Protein 4QPT (pdb70)

CATH classification: 3.30.70.330 (+1 more: 3.30.70.330)

B-factor: mean 25.44, std 12.9, range [8.39, 103.88]

GO terms:
  GO:0005737 cytoplasm (C, EXP)
  GO:0034198 cellular response to amino acid starvation (P, IDA)
  GO:0048471 perinuclear region of cytoplasm (C, IDA)
  GO:0003730 mRNA 3'-UTR binding (F, IDA)
  GO:1901652 response to peptide (P, IEP)
  GO:0007623 circadian rhythm (P, IEP)
  GO:1990715 mRNA CDS binding (F, IDA)
  GO:0045727 positive regulation of translation (P, IMP)
  GO:0048025 negative regulation of mRNA splicing, via spliceosome (P, IMP)
  GO:0005515 protein binding (F, IPI)

Nearest PDB structures (foldseek):
  4qpt-assembly1_A  TM=1.005E+00  e=3.965E-48  Rattus norvegicus
  3s01-assembly1_A  TM=1.002E+00  e=1.538E-43  Mus musculus
  3tyt-assembly1_A  TM=9.826E-01  e=3.441E-42  Mus musculus
  3to8-assembly1_A  TM=9.872E-01  e=6.389E-41  Homo sapiens
  4cq1-assembly5_E  TM=9.097E-01  e=4.649E-17  Homo sapiens

InterPro domains:
  IPR000504 RNA recognition motif domain [PF00076] (103-152)
  IPR000504 RNA recognition motif domain [PS50102] (99-173)
  IPR000504 RNA recognition motif domain [PS50102] (190-267)
  IPR000504 RNA recognition motif domain [PS50102] (416-490)
  IPR000504 RNA recognition motif domain [SM00360] (100-169)
  IPR000504 RNA recognition motif domain [SM00360] (191-261)
  IPR000504 RNA recognition motif domain [SM00360] (417-486)
  IPR006536 HnRNP-L/PTB [TIGR01649] (97-332)
  IPR006536 HnRNP-L/PTB [TIGR01649] (347-621)
  IPR012677 Nucleotide-binding alpha-beta plait doma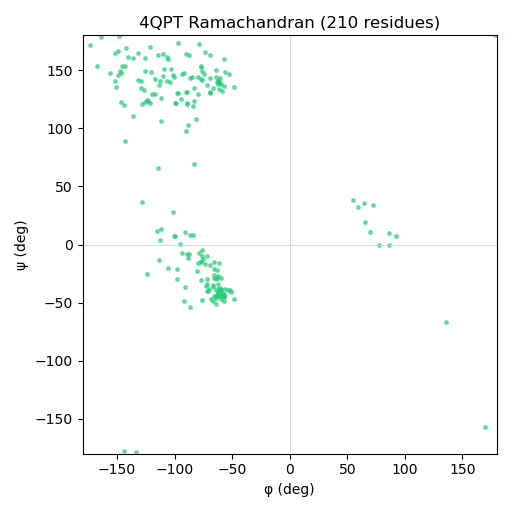in superfamily [G3DSA:3.30.70.330] (99-171)
  IPR012677 Nucleotide-binding alpha-beta plait domain superfamily [G3DSA:3.30.70.330] (185-291)
  IPR012677 Nucleotide-binding alpha-beta plait domain superfamily [G3DSA:3.30.70.330] (412-512)
  IPR012677 Nucleotide-binding alpha-beta plait domain superfamily [G3DSA:3.30.70.330] (523-616)
  IPR021790 PTBP1-like, RNA recognition motif 2 [PF11835] (188-266)
  IPR034816 hnRNP-L, RNA recognition motif 3 [cd12699] (414-490)
  IPR034817 hnRNP-L, RNA recognition motif 4 [cd12704] (533-616)
  IPR035005 hnRNP-L, RNA recognition motif 1 [cd12780] (97-176)
  IPR035008 hnRNP-L, RNA recognition motif 2 [cd12785] (186-285)
  IPR035979 RNA-binding domain superfamily [SSF54928] (85-185)
  IPR035979 RNA-binding domain superfamily [SSF54928] (196-288)

Structure (mmCIF, N/CA/C/O backbone):
data_4QPT
#
_entry.id   4QPT
#
_cell.length_a   48.480
_cell.length_b   37.970
_cell.length_c   58.040
_cell.angle_alpha   90.00
_cell.angle_beta   105.35
_cell.angle_gamma   90.00
#
_symmetry.space_group_name_H-M   'P 1 21 1'
#
loop_
_entity.id
_entity.type
_entity.pdbx_description
1 polymer 'Heterogenous nuclear ribonucleoprotein L'
2 non-polymer 'PHOSPHATE ION'
3 water water
#
loop_
_atom_site.group_PDB
_atom_site.id
_atom_site.type_symbol
_atom_site.label_atom_id
_atom_site.label_alt_id
_atom_site.label_comp_id
_atom_site.label_asym_id
_atom_site.label_entity_id
_atom_site.label_seq_id
_atom_site.pdbx_PDB_ins_code
_atom_site.Cartn_x
_atom_site.Cartn_y
_atom_site.Cartn_z
_atom_site.occupancy
_atom_site.B_iso_or_equiv
_atom_site.auth_seq_id
_atom_site.auth_comp_id
_atom_site.auth_asym_id
_atom_site.auth_atom_id
_atom_site.pdbx_PDB_model_num
ATOM 1 N N . TYR A 1 1 ? 19.424 -10.863 -12.780 1.00 35.89 372 TYR A N 1
ATOM 2 C CA . TYR A 1 1 ? 18.959 -11.519 -14.027 1.00 35.55 372 TYR A CA 1
ATOM 3 C C . TYR A 1 1 ? 17.435 -11.581 -14.049 1.00 31.95 372 TYR A C 1
ATOM 4 O O . TYR A 1 1 ? 16.798 -11.566 -12.980 1.00 32.43 372 TYR A O 1
ATOM 24 N N . GLY A 1 2 ? 16.878 -11.614 -15.266 1.00 27.68 373 GLY A N 1
ATOM 25 C CA . GLY A 1 2 ? 15.454 -11.828 -15.502 1.00 23.27 373 GLY A CA 1
ATOM 26 C C . GLY A 1 2 ? 14.851 -10.888 -16.543 1.00 19.41 373 GLY A C 1
ATOM 27 O O . GLY A 1 2 ? 14.422 -11.290 -17.635 1.00 22.67 373 GLY A O 1
ATOM 31 N N . PRO A 1 3 ? 14.796 -9.595 -16.226 1.00 17.25 374 PRO A N 1
ATOM 32 C CA . PRO A 1 3 ? 14.298 -8.608 -17.171 1.00 16.91 374 PRO A CA 1
ATOM 33 C C . PRO A 1 3 ? 15.275 -8.456 -18.319 1.00 16.24 374 PRO A C 1
ATOM 34 O O . PRO A 1 3 ? 16.445 -8.809 -18.227 1.00 18.85 374 PRO A O 1
ATOM 45 N N . HIS A 1 4 ? 14.803 -7.876 -19.408 1.00 15.89 375 HIS A N 1
ATOM 46 C CA . HIS A 1 4 ? 15.713 -7.534 -20.484 1.00 17.31 375 HIS A CA 1
ATOM 47 C C . HIS A 1 4 ? 16.547 -6.290 -20.174 1.00 15.72 375 HIS A C 1
ATOM 48 O O . HIS A 1 4 ? 17.770 -6.271 -20.310 1.00 16.42 375 HIS A O 1
ATOM 62 N N . ALA A 1 5 ? 15.885 -5.255 -19.710 1.00 15.38 376 ALA A N 1
ATOM 63 C CA . ALA A 1 5 ? 16.516 -4.004 -19.380 1.00 15.25 376 ALA A CA 1
ATOM 64 C C . ALA A 1 5 ? 17.576 -4.246 -18.321 1.00 16.16 376 ALA A C 1
ATOM 65 O O . ALA A 1 5 ? 17.289 -4.903 -17.323 1.00 17.73 376 ALA A O 1
ATOM 72 N N . ASP A 1 6 ? 18.779 -3.715 -18.520 1.00 18.54 377 ASP A N 1
ATOM 73 C CA . ASP A 1 6 ? 19.870 -3.932 -17.565 1.00 19.28 377 ASP A CA 1
ATOM 74 C C . ASP A 1 6 ? 19.953 -2.863 -16.487 1.00 20.05 377 ASP A C 1
ATOM 75 O O . ASP A 1 6 ? 20.925 -2.862 -15.714 1.00 23.67 377 ASP A O 1
ATOM 84 N N . SER A 1 7 ? 18.931 -2.018 -16.391 1.00 19.08 378 SER A N 1
ATOM 85 C CA . SER A 1 7 ? 18.879 -0.951 -15.404 1.00 16.11 378 SER A CA 1
ATOM 86 C C . SER A 1 7 ? 17.428 -0.787 -15.057 1.00 12.86 378 SER A C 1
ATOM 87 O O . SER A 1 7 ? 16.561 -0.921 -15.889 1.00 13.98 378 SER A O 1
ATOM 95 N N . PRO A 1 8 ? 17.143 -0.373 -13.814 1.00 13.43 379 PRO A N 1
ATOM 96 C CA . PRO A 1 8 ? 15.761 -0.037 -13.480 1.00 14.00 379 PRO A CA 1
ATOM 97 C C . PRO A 1 8 ? 15.356 1.395 -13.871 1.00 13.04 379 PRO A C 1
ATOM 98 O O . PRO A 1 8 ? 14.224 1.824 -13.612 1.00 13.65 379 PRO A O 1
ATOM 109 N N . VAL A 1 9 ? 16.231 2.065 -14.603 1.00 12.91 380 VAL A N 1
ATOM 110 C CA . VAL A 1 9 ? 16.042 3.479 -14.939 1.00 13.47 380 VAL A CA 1
ATOM 111 C C . VAL A 1 9 ? 15.786 3.550 -16.416 1.00 14.56 380 VAL A C 1
ATOM 112 O O . VAL A 1 9 ? 16.501 2.959 -17.259 1.00 14.78 380 VAL A O 1
ATOM 125 N N . LEU A 1 10 ? 14.706 4.168 -16.744 1.00 15.03 381 LEU A N 1
ATOM 126 C CA . LEU A 1 10 ? 14.469 4.514 -18.104 1.00 15.03 381 LEU A CA 1
ATOM 127 C C . LEU A 1 10 ? 14.655 5.997 -18.387 1.00 13.98 381 LEU A C 1
ATOM 128 O O . LEU A 1 10 ? 14.691 6.842 -17.512 1.00 14.61 381 LEU A O 1
ATOM 144 N N . MET A 1 11 ? 14.863 6.307 -19.652 1.00 14.13 382 MET A N 1
ATOM 145 C CA . MET A 1 11 ? 14.967 7.650 -20.113 1.00 16.17 382 MET A CA 1
ATOM 146 C C . MET A 1 11 ? 13.764 7.877 -21.005 1.00 16.17 382 MET A C 1
ATOM 147 O O . MET A 1 11 ? 13.439 7.053 -21.857 1.00 17.23 382 MET A O 1
ATOM 161 N N . VAL A 1 12 ? 13.156 9.029 -20.851 1.00 17.38 383 VAL A N 1
ATOM 162 C CA . VAL A 1 12 ? 11.990 9.378 -21.622 1.00 16.72 383 VAL A CA 1
ATOM 163 C C . VAL A 1 12 ? 12.221 10.724 -22.249 1.00 16.55 383 VAL A C 1
ATOM 164 O O . VAL A 1 12 ? 12.398 11.683 -21.564 1.00 18.70 383 VAL A O 1
ATOM 177 N N . TYR A 1 13 ? 12.164 10.793 -23.565 1.00 16.76 384 TYR A N 1
ATOM 178 C CA . TYR A 1 13 ? 12.272 12.052 -24.296 1.00 17.43 384 TYR A CA 1
ATOM 179 C C . TYR A 1 13 ? 10.938 12.381 -24.887 1.00 16.64 384 TYR A C 1
ATOM 180 O O . TYR A 1 13 ? 10.128 11.503 -25.081 1.00 16.92 384 TYR A O 1
ATOM 198 N N . GLY A 1 14 ? 10.743 13.631 -25.300 1.00 16.89 385 GLY A N 1
ATOM 199 C CA . GLY A 1 14 ? 9.502 13.932 -25.980 1.00 15.88 385 GLY A CA 1
ATOM 200 C C . GLY A 1 14 ? 8.436 14.415 -25.027 1.00 17.18 385 GLY A C 1
ATOM 201 O O . GLY A 1 14 ? 7.279 14.550 -25.407 1.00 20.49 385 GLY A O 1
ATOM 205 N N . LEU A 1 15 ? 8.791 14.636 -23.773 1.00 15.82 386 LEU A N 1
ATOM 206 C CA . LEU A 1 15 ? 7.835 15.244 -22.845 1.00 15.87 386 LEU A CA 1
ATOM 207 C C . LEU A 1 15 ? 7.643 16.741 -23.093 1.00 15.55 386 LEU A C 1
ATOM 208 O O . LEU A 1 15 ? 8.567 17.461 -23.510 1.00 18.51 386 LEU A O 1
ATOM 224 N N . ASP A 1 16 ? 6.419 17.169 -22.835 1.00 16.76 387 ASP A N 1
ATOM 225 C CA . ASP A 1 16 ? 6.126 18.609 -22.890 1.00 14.96 387 ASP A CA 1
ATOM 226 C C . ASP A 1 16 ? 6.387 19.299 -21.554 1.00 17.15 387 ASP A C 1
ATOM 227 O O . ASP A 1 16 ? 5.578 19.203 -20.633 1.00 17.27 387 ASP A O 1
ATOM 236 N N . GLN A 1 17 ? 7.498 20.019 -21.443 1.00 20.74 388 GLN A N 1
ATOM 237 C CA . GLN A 1 17 ? 7.873 20.545 -20.134 1.00 22.99 388 GLN A CA 1
ATOM 238 C C . GLN A 1 17 ? 7.014 21.748 -19.767 1.00 22.75 388 GLN A C 1
ATOM 239 O O . GLN A 1 17 ? 7.028 22.183 -18.619 1.00 24.75 388 GLN A O 1
ATOM 253 N N . SER A 1 18 ? 6.230 22.273 -20.712 1.00 20.07 389 SER A N 1
ATOM 254 C CA . SER A 1 18 ? 5.243 23.288 -20.311 1.00 21.14 389 SER A CA 1
ATOM 255 C C . SER A 1 18 ? 4.003 22.662 -19.661 1.00 20.54 389 SER A C 1
ATOM 256 O O . SER A 1 18 ? 3.142 23.353 -19.122 1.00 25.44 389 SER A O 1
ATOM 264 N N . LYS A 1 19 ? 3.929 21.347 -19.697 1.00 17.80 390 LYS A N 1
ATOM 265 C CA . LYS A 1 19 ? 2.789 20.633 -19.085 1.00 19.41 390 LYS A CA 1
ATOM 266 C C . LYS A 1 19 ? 3.140 19.592 -18.042 1.00 18.81 390 LYS A C 1
ATOM 267 O O . LYS A 1 19 ? 2.328 19.307 -17.160 1.00 20.97 390 LYS A O 1
ATOM 286 N N . MET A 1 20 ? 4.343 19.046 -18.129 1.00 17.81 391 MET A N 1
ATOM 287 C CA . MET A 1 20 ? 4.674 17.880 -17.306 1.00 16.32 391 MET A CA 1
ATOM 288 C C . MET A 1 20 ? 5.600 18.244 -16.179 1.00 17.20 391 MET A C 1
ATOM 289 O O . MET A 1 20 ? 6.467 19.074 -16.322 1.00 20.83 391 MET A O 1
ATOM 303 N N . ASN A 1 21 ? 5.356 17.638 -15.031 1.00 14.24 392 ASN A N 1
ATOM 304 C CA . ASN A 1 21 ? 6.247 17.739 -13.876 1.00 10.87 392 ASN A CA 1
ATOM 305 C C . ASN A 1 21 ? 6.429 16.331 -13.324 1.00 10.96 392 ASN A C 1
ATOM 306 O O . ASN A 1 21 ? 6.033 15.326 -13.965 1.00 11.71 392 ASN A O 1
ATOM 317 N N . CYS A 1 22 ? 7.183 16.198 -12.234 1.00 10.80 393 CYS A N 1
ATOM 318 C CA . CYS A 1 22 ? 7.401 14.834 -11.777 1.00 10.09 393 CYS A CA 1
ATOM 319 C C . CYS A 1 22 ? 6.130 14.086 -11.422 1.00 10.37 393 CYS A C 1
ATOM 320 O O . CYS A 1 22 ? 6.063 12.886 -11.695 1.00 11.21 393 CYS A O 1
ATOM 328 N N . ASP A 1 23 ? 5.173 14.723 -10.803 1.00 11.87 394 ASP A N 1
ATOM 329 C CA . ASP A 1 23 ? 3.904 14.068 -10.457 1.00 12.09 394 ASP A CA 1
ATOM 330 C C . ASP A 1 23 ? 3.181 13.560 -11.712 1.00 12.14 394 ASP A C 1
ATOM 331 O O . ASP A 1 23 ? 2.677 12.458 -11.698 1.00 11.97 394 ASP A O 1
ATOM 340 N N . ARG A 1 24 ? 3.219 14.305 -12.796 1.00 12.29 395 ARG A N 1
ATOM 341 C CA . ARG A 1 24 ? 2.445 13.938 -13.988 1.00 10.10 395 ARG A CA 1
ATOM 342 C C . ARG A 1 24 ? 3.165 12.803 -14.728 1.00 10.26 395 ARG A C 1
ATOM 343 O O . ARG A 1 24 ? 2.535 11.942 -15.310 1.00 12.21 395 ARG A O 1
ATOM 364 N N . VAL A 1 25 ? 4.483 12.779 -14.622 1.00 9.20 396 VAL A N 1
ATOM 365 C CA . VAL A 1 25 ? 5.204 11.633 -15.137 1.00 9.38 396 VAL A CA 1
ATOM 366 C C . VAL A 1 25 ? 4.863 10.435 -14.317 1.00 9.12 396 VAL A C 1
ATOM 367 O O . VAL A 1 25 ? 4.680 9.363 -14.867 1.00 10.90 396 VAL A O 1
ATOM 380 N N . PHE A 1 26 ? 4.912 10.536 -12.982 1.00 8.85 397 PHE A N 1
ATOM 381 C CA . PHE A 1 26 ? 4.493 9.384 -12.136 1.00 8.39 397 PHE A CA 1
ATOM 382 C C . PHE A 1 26 ? 3.084 8.918 -12.520 1.00 9.04 397 PHE A C 1
ATOM 383 O O . PHE A 1 26 ? 2.824 7.694 -12.608 1.00 9.86 397 PHE A O 1
ATOM 400 N N . ASN A 1 27 ? 2.225 9.822 -12.809 1.00 10.00 398 ASN A N 1
ATOM 401 C CA . ASN A 1 27 ? 0.836 9.521 -13.159 1.00 10.72 398 ASN A CA 1
ATOM 402 C C . ASN A 1 27 ? 0.702 8.629 -14.387 1.00 11.47 398 ASN A C 1
ATOM 403 O O . ASN A 1 27 ? -0.248 7.880 -14.477 1.00 12.56 398 ASN A O 1
ATOM 414 N N . VAL A 1 28 ? 1.666 8.712 -15.309 1.00 10.81 399 VAL A N 1
ATOM 415 C CA . VAL A 1 28 ? 1.707 7.833 -16.454 1.00 12.24 399 VAL A CA 1
ATOM 416 C C . VAL A 1 28 ? 2.438 6.549 -16.127 1.00 11.21 399 VAL A C 1
ATOM 417 O O . VAL A 1 28 ? 1.950 5.434 -16.407 1.00 11.39 399 VAL A O 1
ATOM 430 N N . PHE A 1 29 ? 3.670 6.661 -15.617 1.00 10.54 400 PHE A N 1
ATOM 431 C CA . PHE A 1 29 ? 4.529 5.482 -15.475 1.00 11.93 400 PHE A CA 1
ATOM 432 C C . PHE A 1 29 ? 4.164 4.512 -14.349 1.00 9.11 400 PHE A C 1
ATOM 433 O O . PHE A 1 29 ? 4.482 3.336 -14.404 1.00 10.23 400 PHE A O 1
ATOM 450 N N . CYS A 1 30 ? 3.355 4.957 -13.393 1.00 10.53 401 CYS A N 1
ATOM 451 C CA . CYS A 1 30 ? 2.878 4.115 -12.297 1.00 11.56 401 CYS A CA 1
ATOM 452 C C . CYS A 1 30 ? 1.969 3.014 -12.813 1.00 10.55 401 CYS A C 1
ATOM 453 O O . CYS A 1 30 ? 1.755 1.978 -12.125 1.00 11.55 401 CYS A O 1
ATOM 461 N N . LEU A 1 31 ? 1.486 3.109 -14.041 1.00 10.56 402 LEU A N 1
ATOM 462 C CA . LEU A 1 31 ? 0.737 2.008 -14.634 1.00 12.02 402 LEU A CA 1
ATOM 463 C C . LEU A 1 31 ? 1.544 0.798 -14.947 1.00 11.10 402 LEU A C 1
ATOM 464 O O . LEU A 1 31 ? 1.028 -0.355 -14.960 1.00 13.58 402 LEU A O 1
ATOM 480 N N . TYR A 1 32 ? 2.857 0.975 -14.996 1.00 10.70 403 TYR A N 1
ATOM 481 C CA . TYR A 1 32 ? 3.766 -0.084 -15.472 1.00 11.33 403 TYR A CA 1
ATOM 482 C C . TYR A 1 32 ? 4.688 -0.639 -14.418 1.00 12.13 403 TYR A C 1
ATOM 483 O O . TYR A 1 32 ? 5.226 -1.737 -14.571 1.00 12.05 403 TYR A O 1
ATOM 501 N N . GLY A 1 33 ? 4.812 -0.005 -13.306 1.00 11.18 404 GLY A N 1
ATOM 502 C CA . GLY A 1 33 ? 5.606 -0.541 -12.233 1.00 12.15 404 GLY A CA 1
ATOM 503 C C . GLY A 1 33 ? 5.622 0.413 -11.062 1.00 10.19 404 GLY A C 1
ATOM 504 O O . GLY A 1 33 ? 5.089 1.529 -11.120 1.00 10.76 404 GLY A O 1
ATOM 508 N N . ASN A 1 34 ? 6.321 0.049 -9.983 1.00 11.45 405 ASN A N 1
ATOM 509 C CA . ASN A 1 34 ? 6.589 0.999 -8.934 1.00 11.31 405 ASN A CA 1
ATOM 510 C C . ASN A 1 34 ? 7.554 2.036 -9.461 1.00 11.10 405 ASN A C 1
ATOM 511 O O . ASN A 1 34 ? 8.591 1.726 -9.967 1.00 13.11 405 ASN A O 1
ATOM 522 N N . VAL A 1 35 ? 7.223 3.294 -9.250 1.00 11.26 406 VAL A N 1
ATOM 523 C CA . VAL A 1 35 ? 8.088 4.392 -9.615 1.00 14.05 406 VAL A CA 1
ATOM 524 C C . VAL A 1 35 ? 8.797 4.838 -8.339 1.00 10.65 406 VAL A C 1
ATOM 525 O O . VAL A 1 35 ? 8.138 5.201 -7.347 1.00 13.87 406 VAL A O 1
ATOM 538 N N . GLU A 1 36 ? 10.126 4.805 -8.347 1.00 11.06 407 GLU A N 1
ATOM 539 C CA . GLU A 1 36 ? 10.920 5.200 -7.211 1.00 13.64 407 GLU A CA 1
ATOM 540 C C . GLU A 1 36 ? 11.299 6.671 -7.271 1.00 12.40 407 GLU A C 1
ATOM 541 O O . GLU A 1 36 ? 11.232 7.372 -6.281 1.00 13.70 407 GLU A O 1
ATOM 553 N N . LYS A 1 37 ? 11.801 7.119 -8.430 1.00 11.60 408 LYS A N 1
ATOM 554 C CA . LYS A 1 37 ? 12.244 8.507 -8.594 1.00 11.71 408 LYS A CA 1
ATOM 555 C C . LYS A 1 37 ? 11.963 8.997 -9.998 1.00 10.56 408 LYS A C 1
ATOM 556 O O . LYS A 1 37 ? 11.966 8.219 -10.892 1.00 12.41 408 LYS A O 1
ATOM 575 N N . VAL A 1 38 ? 11.790 10.285 -10.171 1.00 10.54 409 VAL A N 1
ATOM 576 C CA . VAL A 1 38 ? 11.750 10.940 -11.463 1.00 12.95 409 VAL A CA 1
ATOM 577 C C . VAL A 1 38 ? 12.736 12.115 -11.381 1.00 13.85 409 VAL A C 1
ATOM 578 O O . VAL A 1 38 ? 12.823 12.818 -10.342 1.00 14.13 409 VAL A O 1
ATOM 591 N N . LYS A 1 39 ? 13.469 12.345 -12.460 1.00 14.25 410 LYS A N 1
ATOM 592 C CA . LYS A 1 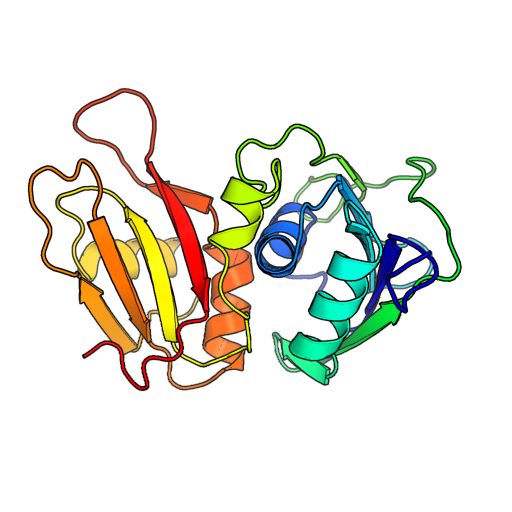39 ? 14.362 13.484 -12.535 1.00 14.53 410 LYS A CA 1
ATOM 593 C C . LYS A 1 39 ? 14.399 14.048 -13.935 1.00 14.63 410 LYS A C 1
ATOM 594 O O . LYS A 1 39 ? 14.815 13.401 -14.879 1.00 16.44 410 LYS A O 1
ATOM 613 N N . PHE A 1 40 ? 14.007 15.312 -14.052 1.00 13.51 411 PHE A N 1
ATOM 614 C CA . PHE A 1 40 ? 14.117 15.992 -15.329 1.00 16.93 411 PHE A CA 1
ATOM 615 C C . PHE A 1 40 ? 15.581 16.334 -15.500 1.00 17.97 411 PHE A C 1
ATOM 616 O O . PHE A 1 40 ? 16.256 16.709 -14.542 1.00 18.61 411 PHE A O 1
ATOM 633 N N . MET A 1 41 ? 16.073 16.210 -16.738 1.00 18.87 412 MET A N 1
ATOM 634 C CA . MET A 1 41 ? 17.492 16.400 -17.031 1.00 24.59 412 MET A CA 1
ATOM 635 C C . MET A 1 41 ? 17.831 17.836 -17.359 1.00 28.59 412 MET A C 1
ATOM 636 O O . MET A 1 41 ? 17.190 18.464 -18.183 1.00 29.04 412 MET A O 1
ATOM 650 N N . LYS A 1 42 ? 18.873 18.344 -16.725 1.00 32.98 413 LYS A N 1
ATOM 651 C CA . LYS A 1 42 ? 19.372 19.672 -17.056 1.00 38.05 413 LYS A CA 1
ATOM 652 C C . LYS A 1 42 ? 19.860 19.740 -18.503 1.00 39.83 413 LYS A C 1
ATOM 653 O O . LYS A 1 42 ? 19.585 20.697 -19.215 1.00 40.67 413 LYS A O 1
ATOM 672 N N . SER A 1 43 ? 20.564 18.715 -18.956 1.00 41.07 414 SER A N 1
ATOM 673 C CA . SER A 1 43 ? 21.172 18.773 -20.284 1.00 42.19 414 SER A CA 1
ATOM 674 C C . SER A 1 43 ? 20.158 18.814 -21.438 1.00 39.89 414 SER A C 1
ATOM 675 O O . SER A 1 43 ? 20.479 19.265 -22.539 1.00 40.18 414 SER A O 1
ATOM 683 N N . LYS A 1 44 ? 18.933 18.370 -21.175 1.00 36.45 415 LYS A N 1
ATOM 684 C CA . LYS A 1 44 ? 18.063 17.867 -22.223 1.00 33.71 415 LYS A CA 1
ATOM 685 C C . LYS A 1 44 ? 16.599 18.242 -22.008 1.00 28.81 415 LYS A C 1
ATOM 686 O O . LYS A 1 44 ? 15.842 17.508 -21.377 1.00 25.93 415 LYS A O 1
ATOM 705 N N . PRO A 1 45 ? 16.189 19.393 -22.529 1.00 27.36 416 PRO A N 1
ATOM 706 C CA . PRO A 1 45 ? 14.808 19.831 -22.323 1.00 25.30 416 PRO A CA 1
ATOM 707 C C . PRO A 1 45 ? 13.823 18.795 -22.841 1.00 25.15 416 PRO A C 1
ATOM 708 O O . PRO A 1 45 ? 13.984 18.226 -23.930 1.00 27.81 416 PRO A O 1
ATOM 719 N N . GLY A 1 46 ? 12.798 18.548 -22.051 1.00 23.12 417 GLY A N 1
ATOM 720 C CA . GLY A 1 46 ? 11.737 17.666 -22.468 1.00 20.46 417 GLY A CA 1
ATOM 721 C C . GLY A 1 46 ? 12.041 16.217 -22.166 1.00 19.24 417 GLY A C 1
ATOM 722 O O . GLY A 1 46 ? 11.320 15.356 -22.613 1.00 20.75 417 GLY A O 1
ATOM 726 N N . ALA A 1 47 ? 13.095 15.960 -21.400 1.00 19.78 418 ALA A N 1
ATOM 727 C CA . ALA A 1 47 ? 13.486 14.584 -21.128 1.00 19.39 418 ALA A CA 1
ATOM 728 C C . ALA A 1 47 ? 13.586 14.365 -19.642 1.00 19.18 418 ALA A C 1
ATOM 729 O O . ALA A 1 47 ? 13.908 15.276 -18.883 1.00 19.74 418 ALA A O 1
ATOM 736 N N . ALA A 1 48 ? 13.313 13.146 -19.218 1.00 17.34 419 ALA A N 1
ATOM 737 C CA . ALA A 1 48 ? 13.368 12.820 -17.824 1.00 15.68 419 ALA A CA 1
ATOM 738 C C . ALA A 1 48 ? 13.819 11.395 -17.657 1.00 15.34 419 ALA A C 1
ATOM 739 O O . ALA A 1 48 ? 13.551 10.536 -18.481 1.00 17.62 419 ALA A O 1
ATOM 746 N N . MET A 1 49 ? 14.531 11.159 -16.574 1.00 13.27 420 MET A N 1
ATOM 747 C CA . MET A 1 49 ? 14.759 9.794 -16.133 1.00 12.42 420 MET A CA 1
ATOM 748 C C . MET A 1 49 ? 13.670 9.392 -15.156 1.00 11.77 420 MET A C 1
ATOM 749 O O . MET A 1 49 ? 13.238 10.163 -14.351 1.00 14.55 420 MET A O 1
ATOM 763 N N . VAL A 1 50 ? 13.359 8.110 -15.199 1.00 12.45 421 VAL A N 1
ATOM 764 C CA . VAL A 1 50 ? 12.360 7.507 -14.334 1.00 12.43 421 VAL A CA 1
ATOM 765 C C . VAL A 1 50 ? 12.906 6.185 -13.807 1.00 13.63 421 VAL A C 1
ATOM 766 O O . VAL A 1 50 ? 13.173 5.244 -14.575 1.00 13.79 421 VAL A O 1
ATOM 779 N N . GLU A 1 51 ? 13.206 6.148 -12.523 1.00 13.63 422 GLU A N 1
ATOM 780 C CA . GLU A 1 51 ? 13.658 4.926 -11.897 1.00 14.59 422 GLU A CA 1
ATOM 781 C C . GLU A 1 51 ? 12.487 4.136 -11.394 1.00 11.78 422 GLU A C 1
ATOM 782 O O . GLU A 1 51 ? 11.737 4.569 -10.528 1.00 14.10 422 GLU A O 1
ATOM 794 N N . MET A 1 52 ? 12.395 2.910 -11.923 1.00 12.34 423 MET A N 1
ATOM 795 C CA . MET A 1 52 ? 11.336 1.981 -11.535 1.00 13.23 423 MET A CA 1
ATOM 796 C C . MET A 1 52 ? 11.919 1.049 -10.476 1.00 12.05 423 MET A C 1
ATOM 797 O O . MET A 1 52 ? 13.135 1.069 -10.226 1.00 12.95 423 MET A O 1
ATOM 811 N N . ALA A 1 53 ? 11.089 0.191 -9.866 1.00 13.86 424 ALA A N 1
ATOM 812 C CA . ALA A 1 53 ? 11.603 -0.775 -8.890 1.00 14.59 424 ALA A CA 1
ATOM 813 C C . ALA A 1 53 ? 12.570 -1.814 -9.465 1.00 14.95 424 ALA A C 1
ATOM 814 O O . ALA A 1 53 ? 13.481 -2.247 -8.770 1.00 16.79 424 ALA A O 1
ATOM 821 N N . ASP A 1 54 ? 12.416 -2.168 -10.748 1.00 13.48 425 ASP A N 1
ATOM 822 C CA . ASP A 1 54 ? 13.294 -3.130 -11.419 1.00 13.49 425 ASP A CA 1
ATOM 823 C C . ASP A 1 54 ? 13.141 -3.045 -12.898 1.00 14.51 425 ASP A C 1
ATOM 824 O O . ASP A 1 54 ? 12.338 -2.281 -13.425 1.00 14.10 425 ASP A O 1
ATOM 833 N N . GLY A 1 55 ? 13.929 -3.880 -13.563 1.00 13.76 426 GLY A N 1
ATOM 834 C CA . GLY A 1 55 ? 13.971 -3.959 -15.007 1.00 12.50 426 GLY A CA 1
ATOM 835 C C . GLY A 1 55 ? 12.715 -4.448 -15.674 1.00 11.66 426 GLY A C 1
ATOM 836 O O . GLY A 1 55 ? 12.480 -4.153 -16.849 1.00 12.76 426 GLY A O 1
ATOM 840 N N . TYR A 1 56 ? 11.931 -5.286 -15.001 1.00 11.79 427 TYR A N 1
ATOM 841 C CA . TYR A 1 56 ? 10.705 -5.754 -15.632 1.00 12.89 427 TYR A CA 1
ATOM 842 C C . TYR A 1 56 ? 9.765 -4.593 -15.868 1.00 12.40 427 TYR A C 1
ATOM 843 O O . TYR A 1 56 ? 9.082 -4.512 -16.873 1.00 11.92 427 TYR A O 1
ATOM 861 N N . ALA A 1 57 ? 9.704 -3.666 -14.910 1.00 12.73 428 ALA A N 1
ATOM 862 C CA . ALA A 1 57 ? 8.934 -2.410 -15.081 1.00 12.19 428 ALA A CA 1
ATOM 863 C C . ALA A 1 57 ? 9.401 -1.543 -16.228 1.00 11.20 428 ALA A C 1
ATOM 864 O O . ALA A 1 57 ? 8.575 -1.068 -16.952 1.00 10.93 428 ALA A O 1
ATOM 871 N N . VAL A 1 58 ? 10.702 -1.492 -16.421 1.00 11.48 429 VAL A N 1
ATOM 872 C CA . VAL A 1 58 ? 11.272 -0.777 -17.549 1.00 10.77 429 VAL A CA 1
ATOM 873 C C . VAL A 1 58 ? 10.835 -1.452 -18.840 1.00 10.27 429 VAL A C 1
ATOM 874 O O . VAL A 1 58 ? 10.382 -0.788 -19.770 1.00 12.89 429 VAL A O 1
ATOM 887 N N . ASP A 1 59 ? 10.928 -2.787 -18.906 1.00 10.49 430 ASP A N 1
ATOM 888 C CA . ASP A 1 59 ? 10.543 -3.526 -20.123 1.00 12.21 430 ASP A CA 1
ATOM 889 C C . ASP A 1 59 ? 9.108 -3.254 -20.450 1.00 12.41 430 ASP A C 1
ATOM 890 O O . ASP A 1 59 ? 8.776 -2.990 -21.596 1.00 13.06 430 ASP A O 1
ATOM 899 N N . ARG A 1 60 ? 8.237 -3.224 -19.438 1.00 11.95 431 ARG A N 1
ATOM 900 C CA . ARG A 1 60 ? 6.812 -3.011 -19.735 1.00 10.14 431 ARG A CA 1
ATOM 901 C C . ARG A 1 60 ? 6.566 -1.558 -20.251 1.00 11.11 431 ARG A C 1
ATOM 902 O O . ARG A 1 60 ? 5.772 -1.352 -21.154 1.00 12.44 431 ARG A O 1
ATOM 923 N N . ALA A 1 61 ? 7.136 -0.595 -19.567 1.00 11.27 432 ALA A N 1
ATOM 924 C CA . ALA A 1 61 ? 7.018 0.812 -19.924 1.00 11.27 432 ALA A CA 1
ATOM 925 C C . ALA A 1 61 ? 7.500 1.065 -21.334 1.00 13.02 432 ALA A C 1
ATOM 926 O O . ALA A 1 61 ? 6.802 1.744 -22.075 1.00 12.50 432 ALA A O 1
ATOM 933 N N . ILE A 1 62 ? 8.651 0.496 -21.691 1.00 12.64 433 ILE A N 1
ATOM 934 C CA . ILE A 1 62 ? 9.120 0.670 -23.070 1.00 12.98 433 ILE A CA 1
ATOM 935 C C . ILE A 1 62 ? 8.165 0.025 -24.055 1.00 13.47 433 ILE A C 1
ATOM 936 O O . ILE A 1 62 ? 7.778 0.606 -25.090 1.00 13.80 433 ILE A O 1
ATOM 952 N N . THR A 1 63 ? 7.847 -1.232 -23.786 1.00 13.63 434 THR A N 1
ATOM 953 C CA . THR A 1 63 ? 6.959 -1.973 -24.687 1.00 15.23 434 THR A CA 1
ATOM 954 C C . THR A 1 63 ? 5.661 -1.196 -24.980 1.00 14.61 434 THR A C 1
ATOM 955 O O . THR A 1 63 ? 5.202 -1.171 -26.105 1.00 17.72 434 THR A O 1
ATOM 966 N N . HIS A 1 64 ? 5.084 -0.547 -23.964 1.00 14.20 435 HIS A N 1
ATOM 967 C CA . HIS A 1 64 ? 3.743 -0.017 -24.113 1.00 12.48 435 HIS A CA 1
ATOM 968 C C . HIS A 1 64 ? 3.700 1.476 -24.464 1.00 15.26 435 HIS A C 1
ATOM 969 O O . HIS A 1 64 ? 2.780 1.909 -25.123 1.00 16.31 435 HIS A O 1
ATOM 984 N N . LEU A 1 65 ? 4.694 2.222 -24.032 1.00 12.88 436 LEU A N 1
ATOM 985 C CA . LEU A 1 65 ? 4.711 3.677 -24.161 1.00 11.64 436 LEU A CA 1
ATOM 986 C C . LEU A 1 65 ? 5.654 4.175 -25.231 1.00 13.20 436 LEU A C 1
ATOM 987 O O . LEU A 1 65 ? 5.518 5.329 -25.672 1.00 14.43 436 LEU A O 1
ATOM 1003 N N . ASN A 1 66 ? 6.639 3.419 -25.681 1.00 13.87 437 ASN A N 1
ATOM 1004 C CA . ASN A 1 66 ? 7.540 4.031 -26.665 1.00 13.88 437 ASN A CA 1
ATOM 1005 C C . ASN A 1 66 ? 6.770 4.387 -27.934 1.00 13.18 437 ASN A C 1
ATOM 1006 O O . ASN A 1 66 ? 5.846 3.695 -28.330 1.00 14.48 437 ASN A O 1
ATOM 1017 N N . ASN A 1 67 ? 7.111 5.562 -28.498 1.00 12.43 438 ASN A N 1
ATOM 1018 C CA . ASN A 1 67 ? 6.522 6.067 -29.733 1.00 13.39 438 ASN A CA 1
ATOM 1019 C C . ASN A 1 67 ? 5.091 6.488 -29.612 1.00 13.68 438 ASN A C 1
ATOM 1020 O O . ASN A 1 67 ? 4.429 6.802 -30.592 1.00 16.43 438 ASN A O 1
ATOM 1031 N N . ASN A 1 68 ? 4.588 6.565 -28.392 1.00 14.01 439 ASN A N 1
ATOM 1032 C CA . ASN A 1 68 ? 3.264 7.131 -28.184 1.00 12.57 439 ASN A CA 1
ATOM 1033 C C . ASN A 1 68 ? 3.331 8.653 -28.263 1.00 14.66 439 ASN A C 1
ATOM 1034 O O . ASN A 1 68 ? 4.361 9.192 -27.964 1.00 18.58 439 ASN A O 1
ATOM 1045 N N . PHE A 1 69 ? 2.232 9.263 -28.626 1.00 13.36 440 PHE A N 1
ATOM 1046 C CA . PHE A 1 69 ? 2.185 10.710 -28.713 1.00 13.71 440 PHE A CA 1
ATOM 1047 C C . PHE A 1 69 ? 1.515 11.325 -27.509 1.00 14.83 440 PHE A C 1
ATOM 1048 O O . PHE A 1 69 ? 0.516 10.834 -27.001 1.00 14.79 440 PHE A O 1
ATOM 1065 N N . MET A 1 70 ? 2.032 12.478 -27.104 1.00 14.66 441 MET A N 1
ATOM 1066 C CA . MET A 1 70 ? 1.489 13.267 -26.027 1.00 14.90 441 MET A CA 1
ATOM 1067 C C . MET A 1 70 ? 1.725 14.730 -26.382 1.00 15.61 441 MET A C 1
ATOM 1068 O O . MET A 1 70 ? 2.855 15.138 -26.641 1.00 15.48 441 MET A O 1
ATOM 1082 N N . PHE A 1 71 ? 0.641 15.496 -26.436 1.00 15.08 442 PHE A N 1
ATOM 1083 C CA . PHE A 1 71 ? 0.707 16.927 -26.744 1.00 14.53 442 PHE A CA 1
ATOM 1084 C C . PHE A 1 71 ? 1.446 17.151 -28.076 1.00 16.00 442 PHE A C 1
ATOM 1085 O O . PHE A 1 71 ? 2.157 18.131 -28.247 1.00 16.68 442 PHE A O 1
ATOM 1102 N N . GLY A 1 72 ? 1.170 16.242 -29.011 1.00 14.90 443 GLY A N 1
ATOM 1103 C CA . GLY A 1 72 ? 1.649 16.306 -30.373 1.00 15.23 443 GLY A CA 1
ATOM 1104 C C . GLY A 1 72 ? 3.084 15.900 -30.547 1.00 14.53 443 GLY A C 1
ATOM 1105 O O . GLY A 1 72 ? 3.559 15.889 -31.678 1.00 15.86 443 GLY A O 1
ATOM 1109 N N . GLN A 1 73 ? 3.766 15.537 -29.470 1.00 14.84 444 GLN A N 1
ATOM 1110 C CA . GLN A 1 73 ? 5.147 15.107 -29.510 1.00 13.88 444 GLN A CA 1
ATOM 1111 C C . GLN A 1 73 ? 5.257 13.592 -29.438 1.00 14.38 444 GLN A C 1
ATOM 1112 O O . GLN A 1 73 ? 4.575 12.930 -28.629 1.00 16.98 444 GLN A O 1
ATOM 1126 N N . LYS A 1 74 ? 6.231 13.046 -30.117 1.00 13.25 445 LYS A N 1
ATOM 1127 C CA . LYS A 1 74 ? 6.417 11.630 -30.092 1.00 13.71 445 LYS A CA 1
ATOM 1128 C C . LYS A 1 74 ? 7.321 11.317 -28.930 1.00 17.39 445 LYS A C 1
ATOM 1129 O O . LYS A 1 74 ? 8.453 11.773 -28.880 1.00 19.41 445 LYS A O 1
ATOM 1148 N N . MET A 1 75 ? 6.847 10.481 -28.009 1.00 15.42 446 MET A N 1
ATOM 1149 C CA . MET A 1 75 ? 7.679 10.044 -26.891 1.00 16.95 446 MET A CA 1
ATOM 1150 C C . MET A 1 75 ? 8.668 8.982 -27.305 1.00 16.10 446 MET A C 1
ATOM 1151 O O . MET A 1 75 ? 8.378 8.090 -28.127 1.00 18.24 446 MET A O 1
ATOM 1165 N N . ASN A 1 76 ? 9.857 9.055 -26.737 1.00 16.62 447 ASN A N 1
ATOM 1166 C CA . ASN A 1 76 ? 10.820 7.988 -26.939 1.00 17.12 447 ASN A CA 1
ATOM 1167 C C . ASN A 1 76 ? 11.172 7.497 -25.545 1.00 15.95 447 ASN A C 1
ATOM 1168 O O . ASN A 1 76 ? 11.622 8.245 -24.690 1.00 18.76 447 ASN A O 1
ATOM 1179 N N . VAL A 1 77 ? 10.963 6.203 -25.330 1.00 14.86 448 VAL A N 1
ATOM 1180 C CA . VAL A 1 77 ? 11.165 5.574 -24.030 1.00 14.73 448 VAL A CA 1
ATOM 1181 C C . VAL A 1 77 ? 12.184 4.468 -24.178 1.00 14.55 448 VAL A C 1
ATOM 1182 O O . VAL A 1 77 ? 12.016 3.600 -25.004 1.00 15.82 448 VAL A O 1
ATOM 1195 N N . CYS A 1 78 ? 13.282 4.532 -23.445 1.00 15.76 449 CYS A N 1
ATOM 1196 C CA . CYS A 1 78 ? 14.372 3.555 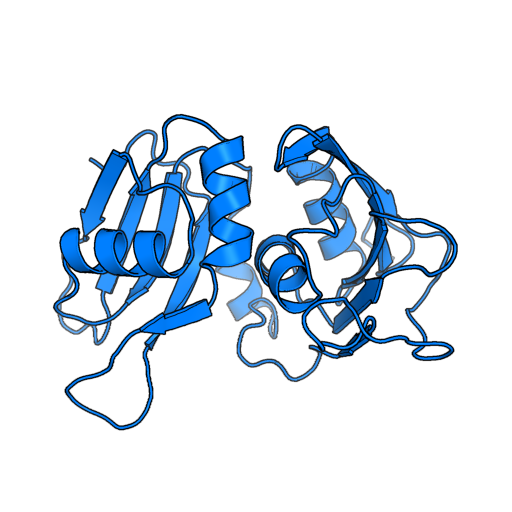-23.606 1.00 16.18 449 CYS A CA 1
ATOM 1197 C C . CYS A 1 78 ? 15.076 3.355 -22.277 1.00 15.18 449 CYS A C 1
ATOM 1198 O O . CYS A 1 78 ? 14.839 4.087 -21.292 1.00 16.04 449 CYS A O 1
ATOM 1206 N N . VAL A 1 79 ? 15.894 2.322 -22.197 1.00 15.76 450 VAL A N 1
ATOM 1207 C CA . VAL A 1 79 ? 16.656 2.080 -20.994 1.00 15.09 450 VAL A CA 1
ATOM 1208 C C . VAL A 1 79 ? 17.737 3.114 -20.880 1.00 18.80 450 VAL A C 1
ATOM 1209 O O . VAL A 1 79 ? 18.357 3.508 -21.869 1.00 20.69 450 VAL A O 1
ATOM 1222 N N . SER A 1 80 ? 17.908 3.614 -19.673 1.00 17.97 451 SER A N 1
ATOM 1223 C CA . SER A 1 80 ? 18.970 4.543 -19.390 1.00 20.51 451 SER A CA 1
ATOM 1224 C C . SER A 1 80 ? 20.307 3.812 -19.279 1.00 21.30 451 SER A C 1
ATOM 1225 O O . SER A 1 80 ? 20.353 2.653 -18.862 1.00 19.77 451 SER A O 1
ATOM 1233 N N . LYS A 1 81 ? 21.397 4.479 -19.634 1.00 23.30 452 LYS A N 1
ATOM 1234 C CA . LYS A 1 81 ? 22.715 3.938 -19.315 1.00 25.29 452 LYS A CA 1
ATOM 1235 C C . LYS A 1 81 ? 22.995 4.056 -17.821 1.00 24.04 452 LYS A C 1
ATOM 1236 O O . LYS A 1 81 ? 23.925 3.475 -17.331 1.00 24.39 452 LYS A O 1
ATOM 1255 N N . GLN A 1 82 ? 22.169 4.773 -17.069 1.00 23.74 453 GLN A N 1
ATOM 1256 C CA . GLN A 1 82 ? 22.467 4.935 -15.647 1.00 23.19 453 GLN A CA 1
ATOM 1257 C C . GLN A 1 82 ? 21.747 3.868 -14.841 1.00 19.89 453 GLN A C 1
ATOM 1258 O O . GLN A 1 82 ? 20.619 3.506 -15.164 1.00 19.69 453 GLN A O 1
ATOM 1272 N N . PRO A 1 83 ? 22.386 3.429 -13.751 1.00 18.77 454 PRO A N 1
ATOM 1273 C CA . PRO A 1 83 ? 21.851 2.336 -12.925 1.00 20.02 454 PRO A CA 1
ATOM 1274 C C . PRO A 1 83 ? 20.913 2.811 -11.837 1.00 20.44 454 PRO A C 1
ATOM 1275 O O . PRO A 1 83 ? 20.241 1.995 -11.198 1.00 23.21 454 PRO A O 1
ATOM 1286 N N . ALA A 1 84 ? 20.879 4.121 -11.612 1.00 20.86 455 ALA A N 1
ATOM 1287 C CA . ALA A 1 84 ? 20.090 4.691 -10.535 1.00 19.32 455 ALA A CA 1
ATOM 1288 C C . ALA A 1 84 ? 20.039 6.192 -10.768 1.00 19.40 455 ALA A C 1
ATOM 1289 O O . ALA A 1 84 ? 20.887 6.725 -11.450 1.00 21.88 455 ALA A O 1
ATOM 1296 N N . ILE A 1 85 ? 19.000 6.836 -10.270 1.00 17.81 456 ILE A N 1
ATOM 1297 C CA . ILE A 1 85 ? 18.868 8.292 -10.332 1.00 15.48 456 ILE A CA 1
ATOM 1298 C C . ILE A 1 85 ? 19.407 8.861 -9.043 1.00 19.29 456 ILE A C 1
ATOM 1299 O O . ILE A 1 85 ? 18.990 8.470 -7.947 1.00 20.26 456 ILE A O 1
ATOM 1315 N N . MET A 1 86 ? 20.353 9.763 -9.177 1.00 21.73 457 MET A N 1
ATOM 1316 C CA . MET A 1 86 ? 20.949 10.419 -8.031 1.00 23.60 457 MET A CA 1
ATOM 1317 C C . MET A 1 86 ? 20.332 11.812 -7.971 1.00 25.61 457 MET A C 1
ATOM 1318 O O . MET A 1 86 ? 19.890 12.341 -8.992 1.00 26.54 457 MET A O 1
ATOM 1332 N N . PRO A 1 87 ? 20.239 12.380 -6.769 1.00 28.40 458 PRO A N 1
ATOM 1333 C CA . PRO A 1 87 ? 19.499 13.631 -6.553 1.00 30.91 458 PRO A CA 1
ATOM 1334 C C . PRO A 1 87 ? 20.226 14.908 -6.949 1.00 32.09 458 PRO A C 1
ATOM 1335 O O . PRO A 1 87 ? 19.577 15.949 -7.065 1.00 32.89 458 PRO A O 1
ATOM 1346 N N . GLY A 1 88 ? 21.540 14.841 -7.135 1.00 31.69 459 GLY A N 1
ATOM 1347 C CA . GLY A 1 88 ? 22.342 16.038 -7.310 1.00 32.06 459 GLY A CA 1
ATOM 1348 C C . GLY A 1 88 ? 21.857 16.970 -8.394 1.00 30.24 459 GLY A C 1
ATOM 1349 O O . GLY A 1 88 ? 21.270 16.544 -9.394 1.00 31.86 459 GLY A O 1
ATOM 1353 N N . GLN A 1 89 ? 22.054 18.263 -8.165 1.00 29.75 460 GLN A N 1
ATOM 1354 C CA . GLN A 1 89 ? 21.923 19.251 -9.210 1.00 31.22 460 GLN A CA 1
ATOM 1355 C C . GLN A 1 89 ? 20.463 19.494 -9.606 1.00 28.45 460 GLN A C 1
ATOM 1356 O O . GLN A 1 89 ? 20.203 19.780 -10.753 1.00 31.73 460 GLN A O 1
ATOM 1370 N N A SER A 1 90 ? 19.525 19.399 -8.664 0.73 26.04 461 SER A N 1
ATOM 1371 N N B SER A 1 90 ? 19.524 19.387 -8.675 0.27 25.43 461 SER A N 1
ATOM 1372 C CA A SER A 1 90 ? 18.113 19.630 -8.992 0.73 23.26 461 SER A CA 1
ATOM 1373 C CA B SER A 1 90 ? 18.124 19.617 -9.025 0.27 22.25 461 SER A CA 1
ATOM 1374 C C A SER A 1 90 ? 17.772 21.122 -9.100 0.73 21.03 461 SER A C 1
ATOM 1375 C C B SER A 1 90 ? 17.854 21.109 -9.257 0.27 20.30 461 SER A C 1
ATOM 1376 O O A SER A 1 90 ? 18.444 21.966 -8.510 0.73 23.52 461 SER A O 1
ATOM 1377 O O B SER A 1 90 ? 18.713 21.949 -8.985 0.27 20.49 461 SER A O 1
ATOM 1392 N N . TYR A 1 91 ? 16.682 21.425 -9.810 1.00 18.79 462 TYR A N 1
ATOM 1393 C CA . TYR A 1 91 ? 16.297 22.828 -10.062 1.00 17.08 462 TYR A CA 1
ATOM 1394 C C . TYR A 1 91 ? 14.764 22.915 -9.985 1.00 15.81 462 TYR A C 1
ATOM 1395 O O . TYR A 1 91 ? 14.075 21.923 -10.047 1.00 17.18 462 TYR A O 1
ATOM 1413 N N . GLY A 1 92 ? 14.253 24.127 -9.853 1.00 16.95 463 GLY A N 1
ATOM 1414 C CA . GLY A 1 92 ? 12.832 24.342 -9.795 1.00 15.53 463 GLY A CA 1
ATOM 1415 C C . GLY A 1 92 ? 12.251 24.389 -11.198 1.00 15.37 463 GLY A C 1
ATOM 1416 O O . GLY A 1 92 ? 12.746 25.137 -12.068 1.00 15.34 463 GLY A O 1
ATOM 1420 N N . LEU A 1 93 ? 11.139 23.699 -11.402 1.00 13.61 464 LEU A N 1
ATOM 1421 C CA . LEU A 1 93 ? 10.363 23.831 -12.626 1.00 15.44 464 LEU A CA 1
ATOM 1422 C C . LEU A 1 93 ? 9.501 25.104 -12.606 1.00 15.00 464 LEU A C 1
ATOM 1423 O O . LEU A 1 93 ? 9.351 25.755 -11.563 1.00 14.45 464 LEU A O 1
ATOM 1439 N N . GLU A 1 94 ? 8.854 25.415 -13.727 1.00 14.91 465 GLU A N 1
ATOM 1440 C CA . GLU A 1 94 ? 8.132 26.683 -13.780 1.00 14.93 465 GLU A CA 1
ATOM 1441 C C . GLU A 1 94 ? 6.964 26.701 -12.803 1.00 15.01 465 GLU A C 1
ATOM 1442 O O . GLU A 1 94 ? 6.611 27.715 -12.274 1.00 15.37 465 GLU A O 1
ATOM 1454 N N . ASP A 1 95 ? 6.401 25.568 -12.458 1.00 16.79 466 ASP A N 1
ATOM 1455 C CA . ASP A 1 95 ? 5.284 25.479 -11.508 1.00 19.71 466 ASP A CA 1
ATOM 1456 C C . ASP A 1 95 ? 5.737 25.391 -10.055 1.00 18.02 466 ASP A C 1
ATOM 1457 O O . ASP A 1 95 ? 4.914 25.191 -9.150 1.00 21.28 466 ASP A O 1
ATOM 1466 N N . GLY A 1 96 ? 7.026 25.573 -9.840 1.00 16.79 467 GLY A N 1
ATOM 1467 C CA . GLY A 1 96 ? 7.576 25.640 -8.495 1.00 16.14 467 GLY A CA 1
ATOM 1468 C C . GLY A 1 96 ? 7.921 24.317 -7.868 1.00 17.19 467 GLY A C 1
ATOM 1469 O O . GLY A 1 96 ? 8.475 24.268 -6.785 1.00 19.28 467 GLY A O 1
ATOM 1473 N N . SER A 1 97 ? 7.685 23.245 -8.591 1.00 16.79 468 SER A N 1
ATOM 1474 C CA . SER A 1 97 ? 7.971 21.885 -8.115 1.00 16.47 468 SER A CA 1
ATOM 1475 C C . SER A 1 97 ? 9.424 21.549 -8.464 1.00 15.95 468 SER A C 1
ATOM 1476 O O . SER A 1 97 ? 10.041 22.156 -9.316 1.00 16.98 468 SER A O 1
ATOM 1484 N N . CYS A 1 98 ? 9.955 20.524 -7.828 1.00 16.65 469 CYS A N 1
ATOM 1485 C CA . CYS A 1 98 ? 11.354 20.214 -7.955 1.00 16.39 469 CYS A CA 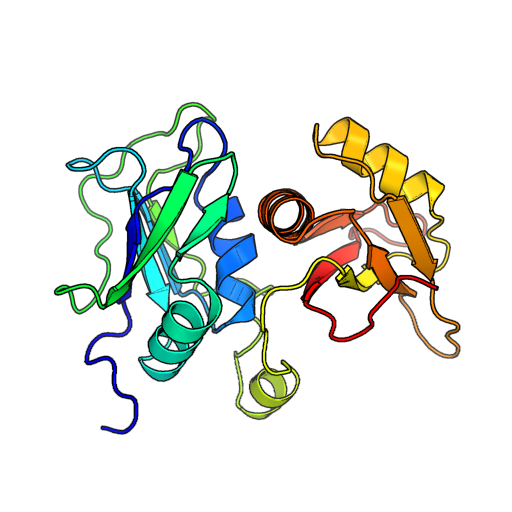1
ATOM 1486 C C . CYS A 1 98 ? 11.530 19.321 -9.205 1.00 15.25 469 CYS A C 1
ATOM 1487 O O . CYS A 1 98 ? 10.738 18.403 -9.510 1.00 16.04 469 CYS A O 1
ATOM 1495 N N . SER A 1 99 ? 12.637 19.537 -9.898 1.00 14.37 470 SER A N 1
ATOM 1496 C CA . SER A 1 99 ? 12.979 18.681 -11.016 1.00 14.01 470 SER A CA 1
ATOM 1497 C C . SER A 1 99 ? 13.218 17.238 -10.634 1.00 14.30 470 SER A C 1
ATOM 1498 O O . SER A 1 99 ? 13.166 16.364 -11.513 1.00 14.16 470 SER A O 1
ATOM 1506 N N . TYR A 1 100 ? 13.531 16.984 -9.368 1.00 13.50 471 TYR A N 1
ATOM 1507 C CA . TYR A 1 100 ? 13.707 15.615 -8.856 1.00 12.85 471 TYR A CA 1
ATOM 1508 C C . TYR A 1 100 ? 12.650 15.338 -7.789 1.00 12.36 471 TYR A C 1
ATOM 1509 O O . TYR A 1 100 ? 12.354 16.203 -6.959 1.00 14.97 471 TYR A O 1
ATOM 1527 N N . LYS A 1 101 ? 12.145 14.125 -7.771 1.00 13.28 472 LYS A N 1
ATOM 1528 C CA . LYS A 1 101 ? 11.163 13.725 -6.760 1.00 11.75 472 LYS A CA 1
ATOM 1529 C C . LYS A 1 101 ? 11.290 12.280 -6.508 1.00 10.77 472 LYS A C 1
ATOM 1530 O O . LYS A 1 101 ? 11.403 11.463 -7.405 1.00 12.51 472 LYS A O 1
ATOM 1549 N N . ASP A 1 102 ? 11.270 11.938 -5.233 1.00 12.67 473 ASP A N 1
ATOM 1550 C CA . ASP A 1 102 ? 11.331 10.555 -4.768 1.00 12.72 473 ASP A CA 1
ATOM 1551 C C . ASP A 1 102 ? 9.902 10.102 -4.444 1.00 13.86 473 ASP A C 1
ATOM 1552 O O . ASP A 1 102 ? 9.263 10.644 -3.549 1.00 16.09 473 ASP A O 1
ATOM 1561 N N . PHE A 1 103 ? 9.466 9.039 -5.116 1.00 12.18 474 PHE A N 1
ATOM 1562 C CA . PHE A 1 103 ? 8.125 8.529 -4.924 1.00 12.18 474 PHE A CA 1
ATOM 1563 C C . PHE A 1 103 ? 8.151 7.160 -4.235 1.00 13.77 474 PHE A C 1
ATOM 1564 O O . PHE A 1 103 ? 7.124 6.490 -4.172 1.00 13.98 474 PHE A O 1
ATOM 1581 N N . SER A 1 104 ? 9.315 6.795 -3.685 1.00 14.69 475 SER A N 1
ATOM 1582 C CA . SER A 1 104 ? 9.495 5.427 -3.185 1.00 15.64 475 SER A CA 1
ATOM 1583 C C . SER A 1 104 ? 8.523 5.106 -2.048 1.00 16.31 475 SER A C 1
ATOM 1584 O O . SER A 1 104 ? 8.207 3.928 -1.828 1.00 18.63 475 SER A O 1
ATOM 1592 N N . GLU A 1 105 ? 8.078 6.105 -1.302 1.00 15.66 476 GLU A N 1
ATOM 1593 C CA . GLU A 1 105 ? 7.134 5.849 -0.197 1.00 16.86 476 GLU A CA 1
ATOM 1594 C C . GLU A 1 105 ? 5.682 6.141 -0.553 1.00 16.19 476 GLU A C 1
ATOM 1595 O O . GLU A 1 105 ? 4.816 6.128 0.299 1.00 20.02 476 GLU A O 1
ATOM 1607 N N . SER A 1 106 ? 5.415 6.431 -1.826 1.00 14.84 477 SER A N 1
ATOM 1608 C CA . SER A 1 106 ? 4.066 6.748 -2.233 1.00 14.98 477 SER A CA 1
ATOM 1609 C C . SER A 1 106 ? 3.106 5.606 -1.992 1.00 14.30 477 SER A C 1
ATOM 1610 O O . SER A 1 106 ? 3.342 4.468 -2.407 1.00 15.13 477 SER A O 1
ATOM 1618 N N . ARG A 1 107 ? 1.956 5.927 -1.417 1.00 15.76 478 ARG A N 1
ATOM 1619 C CA . ARG A 1 107 ? 0.886 4.958 -1.285 1.00 17.45 478 ARG A CA 1
ATOM 1620 C C . ARG A 1 107 ? 0.145 4.713 -2.584 1.00 16.42 478 ARG A C 1
ATOM 1621 O O . ARG A 1 107 ? -0.689 3.852 -2.658 1.00 18.42 478 ARG A O 1
ATOM 1642 N N . ASN A 1 108 ? 0.503 5.469 -3.604 1.00 12.76 479 ASN A N 1
ATOM 1643 C CA . ASN A 1 108 ? -0.103 5.325 -4.922 1.00 12.92 479 ASN A CA 1
ATOM 1644 C C . ASN A 1 108 ? 0.662 4.399 -5.868 1.00 11.92 479 ASN A C 1
ATOM 1645 O O . ASN A 1 10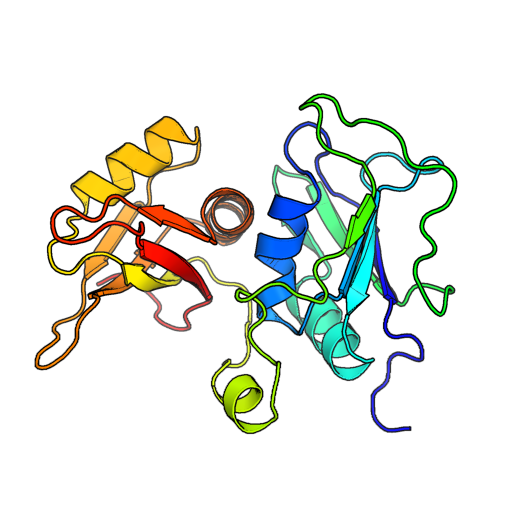8 ? 0.226 4.104 -6.950 1.00 13.55 479 ASN A O 1
ATOM 1656 N N . ASN A 1 109 ? 1.830 3.959 -5.456 1.00 12.63 480 ASN A N 1
ATOM 1657 C CA . ASN A 1 109 ? 2.460 2.868 -6.164 1.00 10.36 480 ASN A CA 1
ATOM 1658 C C . ASN A 1 109 ? 1.625 1.602 -6.102 1.00 12.07 480 ASN A C 1
ATOM 1659 O O . ASN A 1 109 ? 1.062 1.285 -5.076 1.00 14.15 480 ASN A O 1
ATOM 1670 N N . ARG A 1 110 ? 1.575 0.852 -7.204 1.00 12.41 481 ARG A N 1
ATOM 1671 C CA . ARG A 1 110 ? 0.636 -0.261 -7.403 1.00 13.02 481 ARG A CA 1
ATOM 1672 C C . ARG A 1 110 ? 1.264 -1.627 -7.458 1.00 12.43 481 ARG A C 1
ATOM 1673 O O . ARG A 1 110 ? 0.560 -2.600 -7.650 1.00 14.75 481 ARG A O 1
ATOM 1694 N N . PHE A 1 111 ? 2.596 -1.686 -7.234 1.00 10.48 482 PHE A N 1
ATOM 1695 C CA . PHE A 1 111 ? 3.291 -2.951 -7.394 1.00 12.44 482 PHE A CA 1
ATOM 1696 C C . PHE A 1 111 ? 4.121 -3.234 -6.131 1.00 13.30 482 PHE A C 1
ATOM 1697 O O . PHE A 1 111 ? 5.258 -3.644 -6.194 1.00 14.19 482 PHE A O 1
ATOM 1714 N N . SER A 1 112 ? 3.590 -2.873 -4.970 1.00 14.96 483 SER A N 1
ATOM 1715 C CA . SER A 1 112 ? 4.442 -2.919 -3.772 1.00 15.60 483 SER A CA 1
ATOM 1716 C C . SER A 1 112 ? 4.645 -4.341 -3.216 1.00 15.28 483 SER A C 1
ATOM 1717 O O . SER A 1 112 ? 5.605 -4.564 -2.468 1.00 17.69 483 SER A O 1
ATOM 1725 N N . THR A 1 113 ? 3.815 -5.281 -3.650 1.00 16.01 484 THR A N 1
ATOM 1726 C CA . THR A 1 113 ? 3.945 -6.728 -3.329 1.00 17.61 484 THR A CA 1
ATOM 1727 C C . THR A 1 113 ? 3.584 -7.515 -4.592 1.00 20.77 484 THR A C 1
ATOM 1728 O O . THR A 1 113 ? 2.938 -6.958 -5.481 1.00 19.81 484 THR A O 1
ATOM 1739 N N . PRO A 1 114 ? 3.982 -8.805 -4.692 1.00 21.49 485 PRO A N 1
ATOM 1740 C CA . PRO A 1 114 ? 3.603 -9.472 -5.943 1.00 21.89 485 PRO A CA 1
ATOM 1741 C C . PRO A 1 114 ? 2.088 -9.561 -6.132 1.00 22.13 485 PRO A C 1
ATOM 1742 O O . PRO A 1 114 ? 1.592 -9.570 -7.248 1.00 23.49 485 PRO A O 1
ATOM 1753 N N . GLU A 1 115 ? 1.344 -9.715 -5.050 1.00 22.83 486 GLU A N 1
ATOM 1754 C CA . GLU A 1 115 ? -0.100 -9.857 -5.226 1.00 25.45 486 GLU A CA 1
ATOM 1755 C C . GLU A 1 115 ? -0.764 -8.540 -5.620 1.00 25.10 486 GLU A C 1
ATOM 1756 O O . GLU A 1 115 ? -1.734 -8.562 -6.393 1.00 27.21 486 GLU A O 1
ATOM 1768 N N . GLN A 1 116 ? -0.274 -7.413 -5.088 1.00 23.67 487 GLN A N 1
ATOM 1769 C CA . GLN A 1 116 ? -0.713 -6.111 -5.571 1.00 22.90 487 GLN A CA 1
ATOM 1770 C C . GLN A 1 116 ? -0.285 -5.947 -7.030 1.00 19.87 487 GLN A C 1
ATOM 1771 O O . GLN A 1 116 ? -1.069 -5.519 -7.879 1.00 20.64 487 GLN A O 1
ATOM 1785 N N . ALA A 1 117 ? 0.948 -6.326 -7.341 1.00 18.67 488 ALA A N 1
ATOM 1786 C CA . ALA A 1 117 ? 1.432 -6.204 -8.704 1.00 19.07 488 ALA A CA 1
ATOM 1787 C C . ALA A 1 117 ? 0.565 -6.956 -9.700 1.00 19.22 488 ALA A C 1
ATOM 1788 O O . ALA A 1 117 ? 0.300 -6.479 -10.796 1.00 19.97 488 ALA A O 1
ATOM 1795 N N . ALA A 1 118 ? 0.162 -8.157 -9.318 1.00 22.27 489 ALA A N 1
ATOM 1796 C CA . ALA A 1 118 ? -0.640 -9.000 -10.180 1.00 23.92 489 ALA A CA 1
ATOM 1797 C C . ALA A 1 118 ? -2.003 -8.416 -10.565 1.00 26.69 489 ALA A C 1
ATOM 1798 O O . ALA A 1 118 ? -2.641 -8.891 -11.502 1.00 29.91 489 ALA A O 1
ATOM 1805 N N . LYS A 1 119 ? -2.454 -7.391 -9.854 1.00 24.96 490 LYS A N 1
ATOM 1806 C CA . LYS A 1 119 ? -3.803 -6.878 -10.100 1.00 27.08 490 LYS A CA 1
ATOM 1807 C C . LYS A 1 119 ? -3.779 -5.830 -11.206 1.00 26.64 490 LYS A C 1
ATOM 1808 O O . LYS A 1 119 ? -4.827 -5.395 -11.689 1.00 29.72 490 LYS A O 1
ATOM 1827 N N . ASN A 1 120 ? -2.580 -5.443 -11.622 1.00 25.32 491 ASN A N 1
ATOM 1828 C CA . ASN A 1 120 ? -2.416 -4.536 -12.723 1.00 24.23 491 ASN A CA 1
ATOM 1829 C C . ASN A 1 120 ? -2.479 -5.362 -13.987 1.00 29.61 491 ASN A C 1
ATOM 1830 O O . ASN A 1 120 ? -1.692 -6.268 -14.186 1.00 30.76 491 ASN A O 1
ATOM 1841 N N . ARG A 1 121 ? -3.444 -5.071 -14.837 1.00 34.60 492 ARG A N 1
ATOM 1842 C CA . ARG A 1 121 ? -3.530 -5.781 -16.105 1.00 37.98 492 ARG A CA 1
ATOM 1843 C C . ARG A 1 121 ? -2.432 -5.279 -17.028 1.00 35.10 492 ARG A C 1
ATOM 1844 O O . ARG A 1 121 ? -1.809 -4.274 -16.714 1.00 36.72 492 ARG A O 1
ATOM 1865 N N . ILE A 1 122 ? -2.167 -6.007 -18.121 1.00 30.50 493 ILE A N 1
ATOM 1866 C CA . ILE A 1 122 ? -1.343 -5.488 -19.218 1.00 28.22 493 ILE A CA 1
ATOM 1867 C C . ILE A 1 122 ? -1.901 -4.112 -19.505 1.00 26.94 493 ILE A C 1
ATOM 1868 O O . ILE A 1 122 ? -3.120 -3.913 -19.515 1.00 29.45 493 ILE A O 1
ATOM 1884 N N . GLN A 1 123 ? -1.030 -3.147 -19.683 1.00 24.00 494 GLN A N 1
ATOM 1885 C CA . GLN A 1 123 ? -1.494 -1.763 -19.797 1.00 22.30 494 GLN A CA 1
ATOM 1886 C C . GLN A 1 123 ? -1.215 -1.237 -21.191 1.00 23.08 494 GLN A C 1
ATOM 1887 O O . GLN A 1 123 ? -0.391 -0.362 -21.375 1.00 24.24 494 GLN A O 1
ATOM 1901 N N . HIS A 1 124 ? -1.876 -1.797 -22.192 1.00 21.06 495 HIS A N 1
ATOM 1902 C CA . HIS A 1 124 ? -1.625 -1.275 -23.544 1.00 20.37 495 HIS A CA 1
ATOM 1903 C C . HIS A 1 124 ? -2.422 0.002 -23.732 1.00 19.27 495 HIS A C 1
ATOM 1904 O O . HIS A 1 124 ? -3.623 0.034 -23.454 1.00 19.55 495 HIS A O 1
ATOM 1918 N N . PRO A 1 125 ? -1.770 1.064 -24.192 1.00 17.45 496 PRO A N 1
ATOM 1919 C CA . PRO A 1 125 ? -2.486 2.330 -24.222 1.00 16.38 496 PRO A CA 1
ATOM 1920 C C . PRO A 1 125 ? -3.699 2.277 -25.130 1.00 17.66 496 PRO A C 1
ATOM 1921 O O . PRO A 1 125 ? -3.647 1.658 -26.189 1.00 18.77 496 PRO A O 1
ATOM 1932 N N . SER A 1 126 ? -4.784 2.896 -24.695 1.00 16.93 497 SER A N 1
ATOM 1933 C CA . SER A 1 126 ? -6.045 2.901 -25.436 1.00 19.18 497 SER A CA 1
ATOM 1934 C C . SER A 1 126 ? -6.738 4.265 -25.268 1.00 18.19 497 SER A C 1
ATOM 1935 O O . SER A 1 126 ? -6.212 5.132 -24.569 1.00 19.28 497 SER A O 1
ATOM 1943 N N . ASN A 1 127 ? -7.930 4.424 -25.838 1.00 17.40 498 ASN A N 1
ATOM 1944 C CA . ASN A 1 127 ? -8.671 5.682 -25.727 1.00 18.65 498 ASN A CA 1
ATOM 1945 C C . ASN A 1 127 ? -9.677 5.632 -24.578 1.00 18.78 498 ASN A C 1
ATOM 1946 O O . ASN A 1 127 ? -10.387 6.608 -24.330 1.00 20.78 498 ASN A O 1
ATOM 1957 N N . VAL A 1 128 ? -9.733 4.510 -23.870 1.00 18.95 499 VAL A N 1
ATOM 1958 C CA . VAL A 1 128 ? -10.627 4.376 -22.705 1.00 18.80 499 VAL A CA 1
ATOM 1959 C C . VAL A 1 128 ? -9.825 4.085 -21.444 1.00 17.22 499 VAL A C 1
ATOM 1960 O O . VAL A 1 128 ? -8.982 3.197 -21.442 1.00 17.77 499 VAL A O 1
ATOM 1973 N N . LEU A 1 129 ? -10.090 4.854 -20.396 1.00 16.40 500 LEU A N 1
ATOM 1974 C CA . LEU A 1 129 ? -9.488 4.639 -19.100 1.00 15.69 500 LEU A CA 1
ATOM 1975 C C . LEU A 1 129 ? -10.514 3.997 -18.159 1.00 15.83 500 LEU A C 1
ATOM 1976 O O . LEU A 1 129 ? -11.671 4.366 -18.163 1.00 18.39 500 LEU A O 1
ATOM 1992 N N . HIS A 1 130 ? -10.060 3.048 -17.351 1.00 14.98 501 HIS A N 1
ATOM 1993 C CA . HIS A 1 130 ? -10.808 2.501 -16.258 1.00 16.36 501 HIS A CA 1
ATOM 1994 C C . HIS A 1 130 ? -10.476 3.358 -15.040 1.00 14.83 501 HIS A C 1
ATOM 1995 O O . HIS A 1 130 ? -9.322 3.587 -14.782 1.00 15.61 501 HIS A O 1
ATOM 2010 N N . PHE A 1 131 ? -11.519 3.799 -14.329 1.00 14.23 502 PHE A N 1
ATOM 2011 C CA . PHE A 1 131 ? -11.342 4.519 -13.071 1.00 14.58 502 PHE A CA 1
ATOM 2012 C C . PHE A 1 131 ? -11.804 3.672 -11.896 1.00 15.42 502 PHE A C 1
ATOM 2013 O O . PHE A 1 131 ? -12.740 2.916 -12.017 1.00 16.65 502 PHE A O 1
ATOM 2030 N N . PHE A 1 132 ? -11.095 3.835 -10.772 1.00 14.97 503 PHE A N 1
ATOM 2031 C CA . PHE A 1 132 ? -11.414 3.171 -9.502 1.00 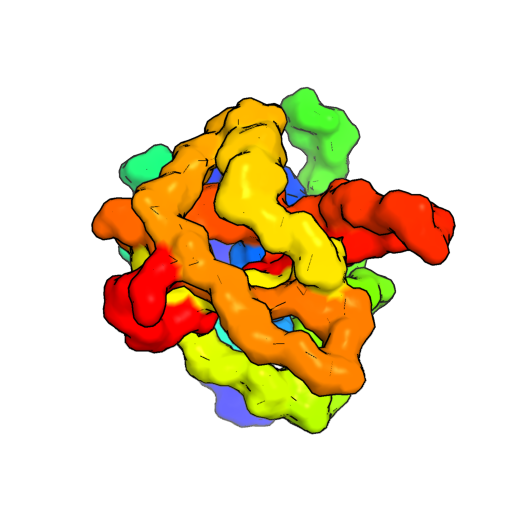18.62 503 PHE A CA 1
ATOM 2032 C C . PHE A 1 132 ? -11.286 4.197 -8.377 1.00 17.44 503 PHE A C 1
ATOM 2033 O O . PHE A 1 132 ? -10.620 5.219 -8.516 1.00 16.09 503 PHE A O 1
ATOM 2050 N N . ASN A 1 133 ? -11.915 3.878 -7.249 1.00 16.52 504 ASN A N 1
ATOM 2051 C CA . ASN A 1 133 ? -11.772 4.651 -6.031 1.00 18.38 504 ASN A CA 1
ATOM 2052 C C . ASN A 1 133 ? -12.324 6.060 -6.176 1.00 17.87 504 ASN A C 1
ATOM 2053 O O . ASN A 1 133 ? -11.843 6.980 -5.548 1.00 19.22 504 ASN A O 1
ATOM 2064 N N . ALA A 1 134 ? -13.407 6.203 -6.931 1.00 18.46 505 ALA A N 1
ATOM 2065 C CA . ALA A 1 134 ? -14.104 7.482 -6.974 1.00 20.33 505 ALA A CA 1
ATOM 2066 C C . ALA A 1 134 ? -15.178 7.467 -5.869 1.00 19.63 505 ALA A C 1
ATOM 2067 O O . ALA A 1 134 ? -15.540 6.417 -5.380 1.00 20.00 505 ALA A O 1
ATOM 2074 N N . PRO A 1 135 ? -15.712 8.631 -5.517 1.00 19.84 506 PRO A N 1
ATOM 2075 C CA . PRO A 1 135 ? -16.812 8.710 -4.551 1.00 21.66 506 PRO A CA 1
ATOM 2076 C C . PRO A 1 135 ? -18.008 7.882 -4.970 1.00 23.13 506 PRO A C 1
ATOM 2077 O O . PRO A 1 135 ? -18.274 7.727 -6.175 1.00 22.58 506 PRO A O 1
ATOM 2088 N N . LEU A 1 136 ? -18.732 7.350 -3.986 1.00 24.95 507 LEU A N 1
ATOM 2089 C CA . LEU A 1 136 ? -19.870 6.518 -4.298 1.00 27.24 507 LEU A CA 1
ATOM 2090 C C . LEU A 1 136 ? -20.885 7.208 -5.178 1.00 27.33 507 LEU A C 1
ATOM 2091 O O . LEU A 1 136 ? -21.458 6.580 -6.061 1.00 29.27 507 LEU A O 1
ATOM 2107 N N . GLU A 1 137 ? -21.126 8.494 -4.964 1.00 25.93 508 GLU A N 1
ATOM 2108 C CA . GLU A 1 137 ? -22.206 9.146 -5.729 1.00 26.50 508 GLU A CA 1
ATOM 2109 C C . GLU A 1 137 ? -21.683 9.993 -6.897 1.00 26.50 508 GLU A C 1
ATOM 2110 O O . GLU A 1 137 ? -22.336 10.947 -7.336 1.00 27.49 508 GLU A O 1
ATOM 2122 N N . VAL A 1 138 ? -20.520 9.607 -7.419 1.00 24.49 509 VAL A N 1
ATOM 2123 C CA . VAL A 1 138 ? -19.930 10.323 -8.544 1.00 22.86 509 VAL A CA 1
ATOM 2124 C C . VAL A 1 138 ? -20.845 10.306 -9.766 1.00 24.39 509 VAL A C 1
ATOM 2125 O O . VAL A 1 138 ? -21.542 9.334 -10.027 1.00 24.85 509 VAL A O 1
ATOM 2138 N N . THR A 1 139 ? -20.833 11.419 -10.484 1.00 24.88 510 THR A N 1
ATOM 2139 C CA . THR A 1 139 ? -21.604 11.565 -11.702 1.00 26.10 510 THR A CA 1
ATOM 2140 C C . THR A 1 139 ? -20.687 11.978 -12.828 1.00 26.20 510 THR A C 1
ATOM 2141 O O . THR A 1 139 ? -19.602 12.485 -12.597 1.00 25.23 510 THR A O 1
ATOM 2152 N N . GLU A 1 140 ? -21.147 11.761 -14.044 1.00 27.07 511 GLU A N 1
ATOM 2153 C CA . GLU A 1 140 ? -20.446 12.224 -15.218 1.00 26.77 511 GLU A CA 1
ATOM 2154 C C . GLU A 1 140 ? -20.131 13.710 -15.075 1.00 26.01 511 GLU A C 1
ATOM 2155 O O . GLU A 1 140 ? -19.045 14.169 -15.402 1.00 25.93 511 GLU A O 1
ATOM 2167 N N . GLU A 1 141 ? -21.074 14.448 -14.518 1.00 26.63 512 GLU A N 1
ATOM 2168 C CA . GLU A 1 141 ? -20.907 15.876 -14.344 1.00 27.94 512 GLU A CA 1
ATOM 2169 C C . GLU A 1 141 ? -19.725 16.175 -13.438 1.00 27.08 512 GLU A C 1
ATOM 2170 O O . GLU A 1 141 ? -19.001 17.138 -13.670 1.00 27.33 512 GLU A O 1
ATOM 2182 N N . ASN A 1 142 ? -19.518 15.351 -12.415 1.00 25.80 513 ASN A N 1
ATOM 2183 C CA . ASN A 1 142 ? -18.355 15.537 -11.554 1.00 24.51 513 ASN A CA 1
ATOM 2184 C C . ASN A 1 142 ? -17.067 15.483 -12.334 1.00 23.57 513 ASN A C 1
ATOM 2185 O O . ASN A 1 142 ? -16.155 16.245 -12.078 1.00 24.29 513 ASN A O 1
ATOM 2196 N N . PHE A 1 143 ? -16.986 14.533 -13.252 1.00 22.74 514 PHE A N 1
ATOM 2197 C CA . PHE A 1 143 ? -15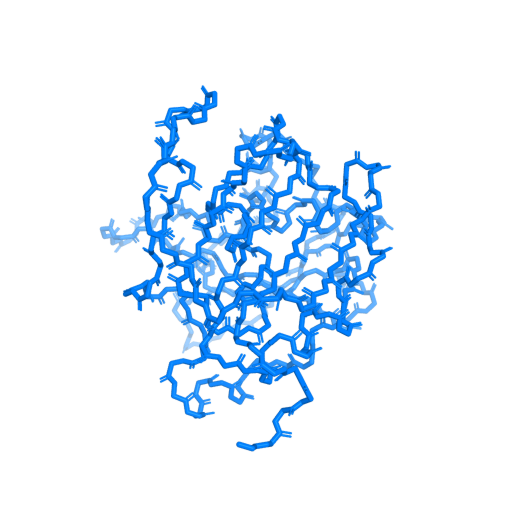.772 14.356 -14.021 1.00 22.09 514 PHE A CA 1
ATOM 2198 C C . PHE A 1 143 ? -15.607 15.542 -14.977 1.00 22.58 514 PHE A C 1
ATOM 2199 O O . PHE A 1 143 ? -14.503 16.003 -15.191 1.00 23.21 514 PHE A O 1
ATOM 2216 N N . PHE A 1 144 ? -16.708 16.026 -15.555 1.00 23.09 515 PHE A N 1
ATOM 2217 C CA . PHE A 1 144 ? -16.639 17.193 -16.445 1.00 25.06 515 PHE A CA 1
ATOM 2218 C C . PHE A 1 144 ? -16.113 18.386 -15.688 1.00 25.47 515 PHE A C 1
ATOM 2219 O O . PHE A 1 144 ? -15.239 19.094 -16.169 1.00 25.31 515 PHE A O 1
ATOM 2236 N N . GLU A 1 145 ? -16.619 18.577 -14.475 1.00 25.89 516 GLU A N 1
ATOM 2237 C CA . GLU A 1 145 ? -16.208 19.687 -13.615 1.00 27.06 516 GLU A CA 1
ATOM 2238 C C . GLU A 1 145 ? -14.698 19.616 -13.329 1.00 24.87 516 GLU A C 1
ATOM 2239 O O . GLU A 1 145 ? -13.984 20.612 -13.443 1.00 25.65 516 GLU A O 1
ATOM 2251 N N . ILE A 1 146 ? -14.195 18.426 -13.026 1.00 22.03 517 ILE A N 1
ATOM 2252 C CA . ILE A 1 146 ? -12.778 18.286 -12.692 1.00 21.28 517 ILE A CA 1
ATOM 2253 C C . ILE A 1 146 ? -11.894 18.464 -13.910 1.00 21.15 517 ILE A C 1
ATOM 2254 O O . ILE A 1 146 ? -10.834 19.054 -13.826 1.00 20.95 517 ILE A O 1
ATOM 2270 N N . CYS A 1 147 ? -12.320 17.921 -15.047 1.00 20.96 518 CYS A N 1
ATOM 2271 C CA . CYS A 1 147 ? -11.545 18.099 -16.265 1.00 21.78 518 CYS A CA 1
ATOM 2272 C C . CYS A 1 147 ? -11.453 19.576 -16.640 1.00 22.57 518 CYS A C 1
ATOM 2273 O O . CYS A 1 147 ? -10.403 20.040 -17.071 1.00 22.33 518 CYS A O 1
ATOM 2281 N N . ASP A 1 148 ? -12.551 20.300 -16.481 1.00 24.25 519 ASP A N 1
ATOM 2282 C CA . ASP A 1 148 ? -12.557 21.742 -16.705 1.00 26.13 519 ASP A CA 1
ATOM 2283 C C . ASP A 1 148 ? -11.569 22.434 -15.777 1.00 25.81 519 ASP A C 1
ATOM 2284 O O . ASP A 1 148 ? -10.778 23.266 -16.220 1.00 27.59 519 ASP A O 1
ATOM 2293 N N . GLU A 1 149 ? -11.605 22.082 -14.497 1.00 24.32 520 GLU A N 1
ATOM 2294 C CA . GLU A 1 149 ? -10.674 22.652 -13.537 1.00 26.03 520 GLU A CA 1
ATOM 2295 C C . GLU A 1 149 ? -9.234 22.406 -13.956 1.00 24.73 520 GLU A C 1
ATOM 2296 O O . GLU A 1 149 ? -8.392 23.275 -13.861 1.00 27.79 520 GLU A O 1
ATOM 2308 N N . LEU A 1 150 ? -8.943 21.187 -14.382 1.00 22.69 521 LEU A N 1
ATOM 2309 C CA . LEU A 1 150 ? -7.586 20.838 -14.737 1.00 23.14 521 LEU A CA 1
ATOM 2310 C C . LEU A 1 150 ? -7.162 21.374 -16.089 1.00 24.54 521 LEU A C 1
ATOM 2311 O O . LEU A 1 150 ? -5.980 21.323 -16.408 1.00 25.01 521 LEU A O 1
ATOM 2327 N N . GLY A 1 151 ? -8.121 21.820 -16.895 1.00 24.60 522 GLY A N 1
ATOM 2328 C CA . GLY A 1 151 ? -7.838 22.268 -18.252 1.00 26.42 522 GLY A CA 1
ATOM 2329 C C . GLY A 1 151 ? -7.516 21.115 -19.173 1.00 27.82 522 GLY A C 1
ATOM 2330 O O . GLY A 1 151 ? -6.688 21.241 -20.074 1.00 31.51 522 GLY A O 1
ATOM 2334 N N . VAL A 1 152 ? -8.159 19.979 -18.948 1.00 25.38 523 VAL A N 1
ATOM 2335 C CA . VAL A 1 152 ? -8.006 18.835 -19.826 1.00 26.20 523 VAL A CA 1
ATOM 2336 C C . VAL A 1 152 ? -9.306 18.534 -20.528 1.00 24.45 523 VAL A C 1
ATOM 2337 O O . VAL A 1 152 ? -10.374 18.972 -20.099 1.00 24.82 523 VAL A O 1
ATOM 2350 N N . LYS A 1 153 ? -9.225 17.751 -21.596 1.00 24.13 524 LYS A N 1
ATOM 2351 C CA . LYS A 1 153 ? -10.413 17.474 -22.393 1.00 25.07 524 LYS A CA 1
ATOM 2352 C C . LYS A 1 153 ? -11.394 16.662 -21.608 1.00 25.93 524 LYS A C 1
ATOM 2353 O O . LYS A 1 153 ? -11.015 15.690 -20.977 1.00 27.25 524 LYS A O 1
ATOM 2372 N N . ARG A 1 154 ? -12.666 17.045 -21.662 1.00 25.47 525 ARG A N 1
ATOM 2373 C CA . ARG A 1 154 ? -13.692 16.227 -21.048 1.00 25.17 525 ARG A CA 1
ATOM 2374 C C . ARG A 1 154 ? -13.752 14.900 -21.770 1.00 24.82 525 ARG A C 1
ATOM 2375 O O . ARG A 1 154 ? -13.633 14.858 -22.979 1.00 25.22 525 ARG A O 1
ATOM 2396 N N . PRO A 1 155 ? -14.005 13.814 -21.034 1.00 23.38 526 PRO A N 1
ATOM 2397 C CA . PRO A 1 155 ? -14.286 12.584 -21.765 1.00 23.47 526 PRO A CA 1
ATOM 2398 C C . PRO A 1 155 ? -15.563 12.751 -22.577 1.00 23.98 526 PRO A C 1
ATOM 2399 O O . PRO A 1 155 ? -16.481 13.500 -22.220 1.00 24.89 526 PRO A O 1
ATOM 2410 N N . THR A 1 156 ? -15.620 12.048 -23.693 1.00 24.91 527 THR A N 1
ATOM 2411 C CA . THR A 1 156 ? -16.784 12.071 -24.563 1.00 27.97 527 THR A CA 1
ATOM 2412 C C . THR A 1 156 ? -17.892 11.151 -24.035 1.00 29.00 527 THR A C 1
ATOM 2413 O O . THR A 1 156 ? -19.068 11.323 -24.376 1.00 30.39 527 THR A O 1
ATOM 2424 N N . SER A 1 157 ? -17.509 10.174 -23.216 1.00 28.21 528 SER A N 1
ATOM 2425 C CA . SER A 1 157 ? -18.471 9.312 -22.559 1.00 27.81 528 SER A CA 1
ATOM 2426 C C . SER A 1 157 ? -17.915 8.794 -21.237 1.00 25.84 528 SER A C 1
ATOM 2427 O O . SER A 1 157 ? -16.740 8.524 -21.114 1.00 25.73 528 SER A O 1
ATOM 2435 N N . VAL A 1 158 ? -18.800 8.737 -20.257 1.00 26.43 529 VAL A N 1
ATOM 2436 C CA . VAL A 1 158 ? -18.506 8.262 -18.916 1.00 25.59 529 VAL A CA 1
ATOM 2437 C C . VAL A 1 158 ? -19.506 7.174 -18.578 1.00 24.98 529 VAL A C 1
ATOM 2438 O O . VAL A 1 158 ? -20.716 7.345 -18.808 1.00 26.61 529 VAL A O 1
ATOM 2451 N N . LYS A 1 159 ? -19.030 6.061 -18.053 1.00 23.37 530 LYS A N 1
ATOM 2452 C CA . LYS A 1 159 ? -19.852 4.989 -17.529 1.00 23.62 530 LYS A CA 1
ATOM 2453 C C . LYS A 1 159 ? -19.446 4.670 -16.119 1.00 21.76 530 LYS A C 1
ATOM 2454 O O . LYS A 1 159 ? -18.333 4.319 -15.867 1.00 21.63 530 LYS A O 1
ATOM 2473 N N . VAL A 1 160 ? -20.388 4.760 -15.213 1.00 21.13 531 VAL A N 1
ATOM 2474 C CA . VAL A 1 160 ? -20.150 4.339 -13.859 1.00 20.15 531 VAL A CA 1
ATOM 2475 C C . VAL A 1 160 ? -20.708 2.942 -13.725 1.00 20.67 531 VAL A C 1
ATOM 2476 O O . VAL A 1 160 ? -21.843 2.692 -14.084 1.00 21.51 531 VAL A O 1
ATOM 2489 N N . PHE A 1 161 ? -19.909 2.043 -13.179 1.00 21.17 532 PHE A N 1
ATOM 2490 C CA . PHE A 1 161 ? -20.328 0.670 -12.967 1.00 23.51 532 PHE A CA 1
ATOM 2491 C C . PHE A 1 161 ? -21.237 0.556 -11.757 1.00 25.40 532 PHE A C 1
ATOM 2492 O O . PHE A 1 161 ? -21.179 1.363 -10.837 1.00 23.10 532 PHE A O 1
ATOM 2509 N N . SER A 1 162 ? -22.090 -0.454 -11.809 1.00 29.60 533 SER A N 1
ATOM 2510 C CA . SER A 1 162 ? -22.897 -0.844 -10.675 1.00 35.80 533 SER A CA 1
ATOM 2511 C C . SER A 1 162 ? -22.005 -1.451 -9.584 1.00 41.24 533 SER A C 1
ATOM 2512 O O . SER A 1 162 ? -21.035 -2.135 -9.873 1.00 40.73 533 SER A O 1
ATOM 2520 N N . GLY A 1 163 ? -22.335 -1.181 -8.330 1.00 47.90 534 GLY A N 1
ATOM 2521 C CA . GLY A 1 163 ? -21.560 -1.685 -7.212 1.00 55.09 534 GLY A CA 1
ATOM 2522 C C . GLY A 1 163 ? -22.429 -1.755 -5.971 1.00 62.01 534 GLY A C 1
ATOM 2523 O O . GLY A 1 163 ? -23.356 -0.959 -5.810 1.00 63.14 534 GLY A O 1
ATOM 2527 N N . LYS A 1 164 ? -22.144 -2.732 -5.114 1.00 67.29 535 LYS A N 1
ATOM 2528 C CA . LYS A 1 164 ? -22.847 -2.890 -3.846 1.00 72.23 535 LYS A CA 1
ATOM 2529 C C . LYS A 1 164 ? -21.880 -3.511 -2.847 1.00 71.48 535 LYS A C 1
ATOM 2530 O O . LYS A 1 164 ? -21.034 -4.322 -3.229 1.00 72.10 535 LYS A O 1
ATOM 2549 N N . SER A 1 165 ? -21.994 -3.129 -1.575 1.00 68.57 536 SER A N 1
ATOM 2550 C CA . SER A 1 165 ? -21.026 -3.559 -0.554 1.00 63.37 536 SER A CA 1
ATOM 2551 C C . SER A 1 165 ? -19.633 -3.071 -0.969 1.00 66.75 536 SER A C 1
ATOM 2552 O O . SER A 1 165 ? -18.608 -3.712 -0.704 1.00 68.00 536 SER A O 1
ATOM 2557 N N . GLU A 1 166 ? -19.629 -1.920 -1.636 1.00 68.44 537 GLU A N 1
ATOM 2558 C CA . GLU A 1 166 ? -18.430 -1.312 -2.181 1.00 68.21 537 GLU A CA 1
ATOM 2559 C C . GLU A 1 166 ? -18.426 0.123 -1.709 1.00 64.39 537 GLU A C 1
ATOM 2560 O O . GLU A 1 166 ? -19.455 0.786 -1.756 1.00 64.96 537 GLU A O 1
ATOM 2572 N N . ARG A 1 167 ? -17.279 0.594 -1.235 1.00 60.06 538 ARG A N 1
ATOM 2573 C CA . ARG A 1 167 ? -17.215 1.892 -0.564 1.00 55.70 538 ARG A CA 1
ATOM 2574 C C . ARG A 1 167 ? -16.687 3.001 -1.504 1.00 45.42 538 ARG A C 1
ATOM 2575 O O . ARG A 1 167 ? -16.485 4.149 -1.104 1.00 43.63 538 ARG A O 1
ATOM 2596 N N . SER A 1 168 ? -16.523 2.651 -2.779 1.00 37.13 539 SER A N 1
ATOM 2597 C CA . SER A 1 168 ? -16.093 3.607 -3.794 1.00 29.85 539 SER A CA 1
ATOM 2598 C C . SER A 1 168 ? -16.673 3.135 -5.122 1.00 27.36 539 SER A C 1
ATOM 2599 O O . SER A 1 168 ? -17.104 1.993 -5.229 1.00 29.68 539 SER A O 1
ATOM 2607 N N . SER A 1 169 ? -16.673 4.003 -6.137 1.00 23.13 540 SER A N 1
ATOM 2608 C CA . SER A 1 169 ? -17.189 3.640 -7.457 1.00 22.24 540 SER A CA 1
ATOM 2609 C C . SER A 1 169 ? -16.045 3.454 -8.464 1.00 19.81 540 SER A C 1
ATOM 2610 O O . SER A 1 169 ? -14.913 3.865 -8.260 1.00 19.60 540 SER A O 1
ATOM 2618 N N . SER A 1 170 ? -16.378 2.766 -9.539 1.00 20.24 541 SER A N 1
ATOM 2619 C CA . SER A 1 170 ? -15.438 2.552 -10.622 1.00 21.52 541 SER A CA 1
ATOM 2620 C C . SER A 1 170 ? -16.212 2.639 -11.921 1.00 19.67 541 SER A C 1
ATOM 2621 O O . SER A 1 170 ? -17.448 2.655 -11.911 1.00 20.32 541 SER A O 1
ATOM 2629 N N . GLY A 1 171 ? -15.502 2.687 -13.037 1.00 19.20 542 GLY A N 1
ATOM 2630 C CA . GLY A 1 171 ? -16.173 2.813 -14.315 1.00 19.07 542 GLY A CA 1
ATOM 2631 C C . GLY A 1 171 ? -15.169 3.105 -15.392 1.00 18.09 542 GLY A C 1
ATOM 2632 O O . GLY A 1 171 ? -13.988 2.824 -15.250 1.00 17.30 542 GLY A O 1
ATOM 2636 N N . LEU A 1 172 ? -15.668 3.706 -16.468 1.00 18.89 543 LEU A N 1
ATOM 2637 C CA . LEU A 1 172 ? -14.909 3.908 -17.673 1.00 18.43 543 LEU A CA 1
ATOM 2638 C C . LEU A 1 172 ? -15.056 5.348 -18.130 1.00 19.28 543 LEU A C 1
ATOM 2639 O O . LEU A 1 172 ? -16.140 5.943 -18.018 1.00 21.49 543 LEU A O 1
ATOM 2655 N N . LEU A 1 173 ? -13.953 5.875 -18.624 1.00 18.33 544 LEU A N 1
ATOM 2656 C CA . LEU A 1 173 ? -13.895 7.199 -19.217 1.00 19.13 544 LEU A CA 1
ATOM 2657 C C . LEU A 1 173 ? -13.338 7.064 -20.632 1.00 18.88 544 LEU A C 1
ATOM 2658 O O . LEU A 1 173 ? -12.267 6.510 -20.829 1.00 18.91 544 LEU A O 1
ATOM 2674 N N . GLU A 1 174 ? -14.083 7.550 -21.624 1.00 20.86 545 GLU A N 1
ATOM 2675 C CA . GLU A 1 174 ? -13.687 7.408 -23.015 1.00 21.60 545 GLU A CA 1
ATOM 2676 C C . GLU A 1 174 ? -13.345 8.746 -23.620 1.00 21.08 545 GLU A C 1
ATOM 2677 O O . GLU A 1 174 ? -14.027 9.729 -23.368 1.00 22.37 545 GLU A O 1
ATOM 2689 N N . TRP A 1 175 ? -12.297 8.760 -24.444 1.00 20.35 546 TRP A N 1
ATOM 2690 C CA . TRP A 1 175 ? -11.986 9.902 -25.312 1.00 21.76 546 TRP A CA 1
ATOM 2691 C C . TRP A 1 175 ? -11.970 9.450 -26.770 1.00 22.69 546 TRP A C 1
ATOM 2692 O O . TRP A 1 175 ? -12.020 8.246 -27.071 1.00 23.27 546 TRP A O 1
ATOM 2713 N N . ASP A 1 176 ? -11.909 10.421 -27.665 1.00 24.50 547 ASP A N 1
ATOM 2714 C CA . ASP A 1 176 ? -11.87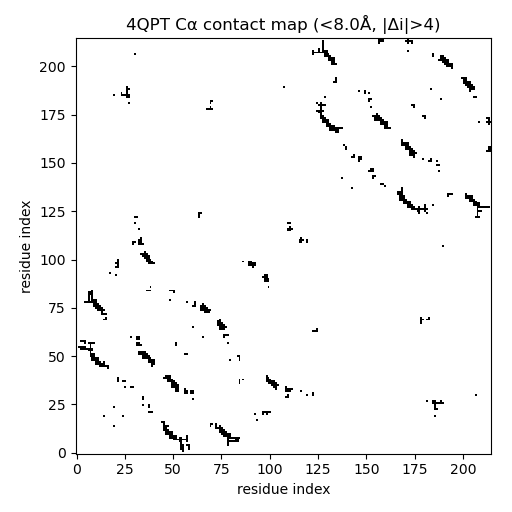4 10.133 -29.099 1.00 26.45 547 ASP A CA 1
ATOM 2715 C C . ASP A 1 176 ? -10.592 9.421 -29.519 1.00 26.46 547 ASP A C 1
ATOM 2716 O O . ASP A 1 176 ? -10.619 8.578 -30.409 1.00 29.07 547 ASP A O 1
ATOM 2725 N N . SER A 1 177 ? -9.469 9.771 -28.903 1.00 23.77 548 SER A N 1
ATOM 2726 C CA . SER A 1 177 ? -8.187 9.217 -29.329 1.00 21.34 548 SER A CA 1
ATOM 2727 C C . SER A 1 177 ? -7.345 8.687 -28.187 1.00 20.19 548 SER A C 1
ATOM 2728 O O . SER A 1 177 ? -7.597 8.998 -27.033 1.00 19.71 548 SER A O 1
ATOM 2736 N N . LYS A 1 178 ? -6.332 7.910 -28.520 1.00 19.37 549 LYS A N 1
ATOM 2737 C CA . LYS A 1 178 ? -5.388 7.419 -27.546 1.00 19.71 549 LYS A CA 1
ATOM 2738 C C . LYS A 1 178 ? -4.641 8.566 -26.920 1.00 17.19 549 LYS A C 1
ATOM 2739 O O . LYS A 1 178 ? -4.446 8.553 -25.699 1.00 16.79 549 LYS A O 1
ATOM 2758 N N . SER A 1 179 ? -4.197 9.547 -27.704 1.00 17.40 550 SER A N 1
ATOM 2759 C CA . SER A 1 179 ? -3.403 10.602 -27.136 1.00 17.72 550 SER A CA 1
ATOM 2760 C C . SER A 1 179 ? -4.265 11.430 -26.172 1.00 16.54 550 SER A C 1
ATOM 2761 O O . SER A 1 179 ? -3.795 11.894 -25.150 1.00 16.48 550 SER A O 1
ATOM 2769 N N . ASP A 1 180 ? -5.532 11.600 -26.476 1.00 16.82 551 ASP A N 1
ATOM 2770 C CA . ASP A 1 180 ? -6.437 12.300 -25.560 1.00 17.37 551 ASP A CA 1
ATOM 2771 C C . ASP A 1 180 ? -6.454 11.616 -24.202 1.00 16.21 551 ASP A C 1
ATOM 2772 O O . ASP A 1 180 ? -6.417 12.272 -23.174 1.00 17.92 551 ASP A O 1
ATOM 2781 N N . ALA A 1 181 ? -6.523 10.289 -24.206 1.00 15.72 552 ALA A N 1
ATOM 2782 C CA . ALA A 1 181 ? -6.618 9.575 -22.964 1.00 14.17 552 ALA A CA 1
ATOM 2783 C C . ALA A 1 181 ? -5.271 9.651 -22.223 1.00 13.50 552 ALA A C 1
ATOM 2784 O O . ALA A 1 181 ? -5.248 9.748 -20.987 1.00 15.84 552 ALA A O 1
ATOM 2791 N N . LEU A 1 182 ? -4.159 9.546 -22.931 1.00 13.26 553 LEU A N 1
ATOM 2792 C CA . LEU A 1 182 ? -2.847 9.578 -22.313 1.00 12.50 553 LEU A CA 1
ATOM 2793 C C . LEU A 1 182 ? -2.561 10.929 -21.702 1.00 12.93 553 LEU A C 1
ATOM 2794 O O . LEU A 1 182 ? -2.016 11.040 -20.609 1.00 12.57 553 LEU A O 1
ATOM 2810 N N . GLU A 1 183 ? -2.883 11.970 -22.434 1.00 14.69 554 GLU A N 1
ATOM 2811 C CA . GLU A 1 183 ? -2.744 13.343 -21.981 1.00 13.94 554 GLU A CA 1
ATOM 2812 C C . GLU A 1 183 ? -3.544 13.533 -20.693 1.00 14.86 554 GLU A C 1
ATOM 2813 O O . GLU A 1 183 ? -3.061 14.099 -19.696 1.00 16.11 554 GLU A O 1
ATOM 2825 N N . THR A 1 184 ? -4.790 13.075 -20.713 1.00 15.43 555 THR A N 1
ATOM 2826 C CA . THR A 1 184 ? -5.619 13.187 -19.529 1.00 15.17 555 THR A CA 1
ATOM 2827 C C . THR A 1 184 ? -5.061 12.384 -18.359 1.00 13.24 555 THR A C 1
ATOM 2828 O O . THR A 1 184 ? -5.085 12.867 -17.223 1.00 14.92 555 THR A O 1
ATOM 2839 N N . LEU A 1 185 ? -4.635 11.157 -18.614 1.00 14.20 556 LEU A N 1
ATOM 2840 C CA . LEU A 1 185 ? -4.061 10.299 -17.583 1.00 15.12 556 LEU A CA 1
ATOM 2841 C C . LEU A 1 185 ? -2.993 11.030 -16.780 1.00 12.89 556 LEU A C 1
ATOM 2842 O O . LEU A 1 185 ? -2.989 11.008 -15.551 1.00 13.42 556 LEU A O 1
ATOM 2858 N N . GLY A 1 186 ? -2.085 11.712 -17.478 1.00 13.68 557 GLY A N 1
ATOM 2859 C CA . GLY A 1 186 ? -1.006 12.394 -16.775 1.00 12.78 557 GLY A CA 1
ATOM 2860 C C . GLY A 1 186 ? -1.464 13.512 -15.842 1.00 13.46 557 GLY A C 1
ATOM 2861 O O . GLY A 1 186 ? -0.826 13.742 -14.835 1.00 13.40 557 GLY A O 1
ATOM 2865 N N . PHE A 1 187 ? -2.587 14.142 -16.152 1.00 12.39 558 PHE A N 1
ATOM 2866 C CA . PHE A 1 187 ? -3.143 15.218 -15.355 1.00 13.23 558 PHE A CA 1
ATOM 2867 C C . PHE A 1 187 ? -4.120 14.756 -14.291 1.00 15.38 558 PHE A C 1
ATOM 2868 O O . PHE A 1 187 ? -4.178 15.356 -13.237 1.00 14.63 558 PHE A O 1
ATOM 2885 N N . LEU A 1 188 ? -4.903 13.742 -14.598 1.00 12.88 559 LEU A N 1
ATOM 2886 C CA . LEU A 1 188 ? -6.054 13.362 -13.786 1.00 12.86 559 LEU A CA 1
ATOM 2887 C C . LEU A 1 188 ? -5.795 12.187 -12.804 1.00 13.20 559 LEU A C 1
ATOM 2888 O O . LEU A 1 188 ? -6.488 12.051 -11.809 1.00 12.85 559 LEU A O 1
ATOM 2904 N N . ASN A 1 189 ? -4.774 11.378 -13.054 1.00 12.80 560 ASN A N 1
ATOM 2905 C CA . ASN A 1 189 ? -4.523 10.245 -12.176 1.00 11.72 560 ASN A CA 1
ATOM 2906 C C . ASN A 1 189 ? -4.248 10.835 -10.800 1.00 14.12 560 ASN A C 1
ATOM 2907 O O . ASN A 1 189 ? -3.594 11.848 -10.678 1.00 14.12 560 ASN A O 1
ATOM 2918 N N . HIS A 1 190 ? -4.804 10.177 -9.781 1.00 11.25 561 HIS A N 1
ATOM 2919 C CA . HIS A 1 190 ? -4.627 10.566 -8.365 1.00 9.49 561 HIS A CA 1
ATOM 2920 C C . HIS A 1 190 ? -5.227 11.891 -7.990 1.00 11.45 561 HIS A C 1
ATOM 2921 O O . HIS A 1 190 ? -4.966 12.347 -6.892 1.00 12.94 561 HIS A O 1
ATOM 2936 N N . TYR A 1 191 ? -6.168 12.383 -8.805 1.00 11.30 562 TYR A N 1
ATOM 2937 C CA . TYR A 1 191 ? -6.881 13.610 -8.461 1.00 12.19 562 TYR A CA 1
ATOM 2938 C C . TYR A 1 191 ? -7.632 13.357 -7.159 1.00 13.18 562 TYR A C 1
ATOM 2939 O O . TYR A 1 191 ? -8.170 12.279 -6.933 1.00 14.25 562 TYR A O 1
ATOM 2957 N N . GLN A 1 192 ? -7.632 14.363 -6.300 1.00 14.20 563 GLN A N 1
ATOM 2958 C CA . GLN A 1 192 ? -8.231 14.257 -4.966 1.00 14.44 563 GLN A CA 1
ATOM 2959 C C . GLN A 1 192 ? -9.702 14.674 -5.047 1.00 16.40 563 GLN A C 1
ATOM 2960 O O . GLN A 1 192 ? -10.028 15.868 -4.982 1.00 17.14 563 GLN A O 1
ATOM 2974 N N . MET A 1 193 ? -10.588 13.708 -5.152 1.00 17.20 564 MET A N 1
ATOM 2975 C CA . MET A 1 193 ? -12.022 13.984 -5.294 1.00 18.03 564 MET A CA 1
ATOM 2976 C C . MET A 1 193 ? -12.698 14.198 -3.957 1.00 20.55 564 MET A C 1
ATOM 2977 O O . MET A 1 193 ? -12.365 13.553 -2.973 1.00 19.72 564 MET A O 1
ATOM 2991 N N . LYS A 1 194 ? -13.670 15.097 -3.919 1.00 23.49 565 LYS A N 1
ATOM 2992 C CA . LYS A 1 194 ? -14.259 15.484 -2.629 1.00 26.70 565 LYS A CA 1
ATOM 2993 C C . LYS A 1 194 ? -14.925 14.306 -1.960 1.00 25.95 565 LYS A C 1
ATOM 2994 O O . LYS A 1 194 ? -15.599 13.515 -2.602 1.00 25.56 565 LYS A O 1
ATOM 3013 N N . ASN A 1 195 ? -14.728 14.199 -0.654 1.00 24.80 566 ASN A N 1
ATOM 3014 C CA . ASN A 1 195 ? -15.397 13.180 0.154 1.00 25.46 566 ASN A CA 1
ATOM 3015 C C . ASN A 1 195 ? -16.370 13.861 1.079 1.00 27.37 566 ASN A C 1
ATOM 3016 O O . ASN A 1 195 ? -15.937 14.474 2.048 1.00 27.87 566 ASN A O 1
ATOM 3027 N N . PRO A 1 196 ? -17.684 13.755 0.804 1.00 29.07 567 PRO A N 1
ATOM 3028 C CA . PRO A 1 196 ? -18.644 14.467 1.660 1.00 31.17 567 PRO A CA 1
ATOM 3029 C C . PRO A 1 196 ? -18.826 13.786 3.010 1.00 32.48 567 PRO A C 1
ATOM 3030 O O . PRO A 1 196 ? -19.435 14.390 3.904 1.00 35.99 567 PRO A O 1
ATOM 3041 N N . ASN A 1 197 ? -18.334 12.557 3.148 1.00 31.63 568 ASN A N 1
ATOM 3042 C CA . ASN A 1 197 ? -18.640 11.729 4.318 1.00 33.36 568 ASN A CA 1
ATOM 3043 C C . ASN A 1 197 ? -17.466 11.388 5.201 1.00 30.11 568 ASN A C 1
ATOM 3044 O O . ASN A 1 197 ? -17.585 10.557 6.105 1.00 32.72 568 ASN A O 1
ATOM 3055 N N . GLY A 1 198 ? -16.340 12.043 4.989 1.00 27.35 569 GLY A N 1
ATOM 3056 C CA . GLY A 1 198 ? -15.160 11.735 5.764 1.00 25.53 569 GLY A CA 1
ATOM 3057 C C . GLY A 1 198 ? -14.081 12.722 5.426 1.00 21.93 569 GLY A C 1
ATOM 3058 O O . GLY A 1 198 ? -14.232 13.506 4.509 1.00 22.48 569 GLY A O 1
ATOM 3062 N N . PRO A 1 199 ? -12.984 12.694 6.181 1.00 18.75 570 PRO A N 1
ATOM 3063 C CA . PRO A 1 199 ? -11.947 13.714 6.093 1.00 19.14 570 PRO A CA 1
ATOM 3064 C C . PRO A 1 199 ? -11.128 13.626 4.834 1.00 18.90 570 PRO A C 1
ATOM 3065 O O . PRO A 1 199 ? -10.724 14.639 4.282 1.00 21.09 570 PRO A O 1
ATOM 3076 N N . TYR A 1 200 ? -10.901 12.423 4.344 1.00 17.85 571 TYR A N 1
ATOM 3077 C CA . TYR A 1 200 ? -9.908 12.257 3.290 1.00 19.56 571 TYR A CA 1
ATOM 3078 C C . TYR A 1 200 ? -10.555 12.232 1.920 1.00 20.13 571 TYR A C 1
ATOM 3079 O O . TYR A 1 200 ? -11.509 11.485 1.710 1.00 21.29 571 TYR A O 1
ATOM 3097 N N . PRO A 1 201 ? -10.035 13.042 0.972 1.00 19.07 572 PRO A N 1
ATOM 3098 C CA . PRO A 1 201 ? -10.513 12.876 -0.408 1.00 17.43 572 PRO A CA 1
ATOM 3099 C C . PRO A 1 201 ? -10.319 11.471 -0.931 1.00 18.01 572 PRO A C 1
ATOM 3100 O O . PRO A 1 201 ? -9.485 10.696 -0.465 1.00 21.12 572 PRO A O 1
ATOM 3111 N N . TYR A 1 202 ? -11.095 11.169 -1.958 1.00 15.71 573 TYR A N 1
ATOM 3112 C CA . TYR A 1 202 ? -10.922 9.936 -2.682 1.00 17.44 573 TYR A CA 1
ATOM 3113 C C . TYR A 1 202 ? -9.806 10.177 -3.698 1.00 17.50 573 TYR A C 1
ATOM 3114 O O . TYR A 1 202 ? -9.906 11.069 -4.542 1.00 18.93 573 TYR A O 1
ATOM 3132 N N . THR A 1 203 ? -8.765 9.372 -3.640 1.00 16.73 574 THR A N 1
ATOM 3133 C CA . THR A 1 203 ? -7.721 9.415 -4.646 1.00 14.96 574 THR A CA 1
ATOM 3134 C C . THR A 1 203 ? -8.159 8.624 -5.859 1.00 12.42 574 THR A C 1
ATOM 3135 O O . THR A 1 203 ? -8.165 7.387 -5.846 1.00 13.74 574 THR A O 1
ATOM 3146 N N . LEU A 1 204 ? -8.464 9.334 -6.929 1.00 14.20 575 LEU A N 1
ATOM 3147 C CA . LEU A 1 204 ? -8.931 8.716 -8.153 1.00 14.19 575 LEU A CA 1
ATOM 3148 C C . LEU A 1 204 ? -7.782 7.951 -8.775 1.00 12.00 575 LEU A C 1
ATOM 3149 O O . LEU A 1 204 ? -6.667 8.458 -8.827 1.00 12.96 575 LEU A O 1
ATOM 3165 N N . LYS A 1 205 ? -8.049 6.689 -9.132 1.00 13.56 576 LYS A N 1
ATOM 3166 C CA . LYS A 1 205 ? -7.032 5.832 -9.748 1.00 13.44 576 LYS A CA 1
ATOM 3167 C C . LYS A 1 205 ? -7.480 5.462 -11.163 1.00 14.30 576 LYS A C 1
ATOM 3168 O O . LYS A 1 205 ? -8.611 5.064 -11.364 1.00 16.87 576 LYS A O 1
ATOM 3187 N N . LEU A 1 206 ? -6.573 5.669 -12.126 1.00 12.49 577 LEU A N 1
ATOM 3188 C CA . LEU A 1 206 ? -6.850 5.396 -13.517 1.00 12.03 577 LEU A CA 1
ATOM 3189 C C . LEU A 1 206 ? -5.891 4.388 -14.056 1.00 11.55 577 LEU A C 1
ATOM 3190 O O . LEU A 1 206 ? -4.714 4.371 -13.681 1.00 11.77 577 LEU A O 1
ATOM 3206 N N . CYS A 1 207 ? -6.367 3.584 -15.004 1.00 14.28 578 CYS A N 1
ATOM 3207 C CA . CYS A 1 207 ? -5.468 2.794 -15.807 1.00 15.14 578 CYS A CA 1
ATOM 3208 C C . CYS A 1 207 ? -6.114 2.648 -17.206 1.00 13.20 578 CYS A C 1
ATOM 3209 O O . CYS A 1 207 ? -7.240 3.099 -17.469 1.00 14.36 578 CYS A O 1
ATOM 3217 N N . PHE A 1 208 ? -5.424 1.950 -18.092 1.00 12.87 579 PHE A N 1
ATOM 3218 C CA . PHE A 1 208 ? -5.997 1.702 -19.392 1.00 15.25 579 PHE A CA 1
ATOM 3219 C C . PHE A 1 208 ? -7.001 0.581 -19.375 1.00 16.02 579 PHE A C 1
ATOM 3220 O O . PHE A 1 208 ? -6.859 -0.363 -18.646 1.00 19.04 579 PHE A O 1
ATOM 3237 N N . SER A 1 209 ? -8.051 0.715 -20.180 1.00 16.39 580 SER A N 1
ATOM 3238 C CA . SER A 1 209 ? -9.045 -0.312 -20.352 1.00 18.44 580 SER A CA 1
ATOM 3239 C C . SER A 1 209 ? -8.939 -0.932 -21.729 1.00 19.94 580 SER A C 1
ATOM 3240 O O . SER A 1 209 ? -8.508 -0.285 -22.688 1.00 21.39 580 SER A O 1
ATOM 3248 N N . THR A 1 210 ? -9.333 -2.198 -21.813 1.00 22.53 581 THR A N 1
ATOM 3249 C CA . THR A 1 210 ? -9.516 -2.882 -23.088 1.00 26.35 581 THR A CA 1
ATOM 3250 C C . THR A 1 210 ? -10.929 -2.707 -23.628 1.00 26.71 581 THR A C 1
ATOM 3251 O O . THR A 1 210 ? -11.194 -3.068 -24.759 1.00 28.09 581 THR A O 1
ATOM 3262 N N . ALA A 1 211 ? -11.835 -2.139 -22.846 1.00 26.01 582 ALA A N 1
ATOM 3263 C CA . ALA A 1 211 ? -13.191 -1.907 -23.314 1.00 27.77 582 ALA A CA 1
ATOM 3264 C C . ALA A 1 211 ? -13.111 -0.990 -24.531 1.00 30.55 582 ALA A C 1
ATOM 3265 O O . ALA A 1 211 ? -12.328 -0.044 -24.545 1.00 30.62 582 ALA A O 1
ATOM 3272 N N . GLN A 1 212 ? -13.902 -1.276 -25.561 1.00 33.64 583 GLN A N 1
ATOM 3273 C CA . GLN A 1 212 ? -13.903 -0.440 -26.750 1.00 34.74 583 GLN A CA 1
ATOM 3274 C C . GLN A 1 212 ? -14.570 0.911 -26.497 1.00 32.65 583 GLN A C 1
ATOM 3275 O O . GLN A 1 212 ? -14.178 1.908 -27.100 1.00 32.93 583 GLN A O 1
ATOM 3289 N N . HIS A 1 213 ? -15.542 0.945 -25.579 1.00 30.96 584 HIS A N 1
ATOM 3290 C CA . HIS A 1 213 ? -16.305 2.158 -25.288 1.00 29.83 584 HIS A CA 1
ATOM 3291 C C . HIS A 1 213 ? -16.632 2.278 -23.834 1.00 28.78 584 HIS A C 1
ATOM 3292 O O . HIS A 1 213 ? -16.732 1.267 -23.150 1.00 29.92 584 HIS A O 1
ATOM 3307 N N . ALA A 1 214 ? -16.822 3.508 -23.366 1.00 28.70 585 ALA A N 1
ATOM 3308 C CA . ALA A 1 214 ? -17.417 3.710 -22.040 1.00 30.26 585 ALA A CA 1
ATOM 3309 C C . ALA A 1 214 ? -18.922 3.615 -22.209 1.00 34.90 585 ALA A C 1
ATOM 3310 O O . ALA A 1 214 ? -19.647 4.591 -22.002 1.00 33.73 585 ALA A O 1
ATOM 3317 N N . SER A 1 215 ? -19.397 2.438 -22.501 1.00 40.69 586 SER A N 1
ATOM 3318 C CA . SER A 1 215 ? -20.822 2.236 -22.777 1.00 46.20 586 SER A CA 1
ATOM 3319 C C . SER A 1 215 ? -21.300 1.125 -21.936 1.00 48.62 586 SER A C 1
ATOM 3320 O O . SER A 1 215 ? -20.743 0.005 -22.118 1.00 50.32 586 SER A O 1
#

Radius of gyration: 16.96 Å; Cα contacts (8 Å, |Δi|>4): 466; chains: 1; bounding box: 46×38×36 Å

Solvent-accessible surface area: 11471 Å² total; per-residue (Å²): 278,35,36,171,10,135,7,34,0,0,20,0,83,16,3,22,104,91,80,6,15,2,63,65,0,8,14,1,2,0,2,2,0,16,0,34,48,0,21,8,35,134,84,88,117,9,1,0,4,0,21,1,62,61,6,106,1,0,35,90,0,46,97,24,0,44,83,32,95,3,55,67,70,122,1,62,2,45,59,9,201,66,102,27,2,126,76,30,145,53,79,59,32,183,90,67,40,60,0,37,84,74,14,53,168,34,236,40,15,35,34,77,55,113,108,79,28,68,135,33,177,142,8,118,9,21,37,0,0,42,0,87,46,0,15,97,157,11,61,60,91,38,1,38,100,17,1,80,121,44,68,24,122,119,5,83,34,22,76,58,70,123,60,185,124,101,213,22,12,30,0,10,0,19,2,120,42,128,35,12,0,4,29,1,0,0,34,0,4,23,44,91,6,163,38,113,131,29,121,176,60,34,24,0,53,1,17,11,13,138,37,154,105,3,111

Secondary structure (DSSP, 8-state):
--SSSSSSEEEEE---TTT--HHHHHHHHTTTS-EEEEEE-SSSTT-EEEEESSHHHHHHHHHHHTT-EETTEEPEEEE-S-SS----S--B-TTS-BSEEE-TT-TT-S-SSHHHHTTSPP----SEEEEEEE-TT--HHHHHHHHHHHT-PPPSEEEEPP-SS-SSEEEEEE-SSHHHHHHHHHHHTT-EE--TTSSSPEE-EEEE---SS--

Organism: Rattus norvegicus (NCBI:txid10116)

Foldseek 3Di:
DPAPFPAQKKKKAFADLVQDAFLLVCLQLLLQAAWFKKADDPVHPRMIMTGGPDRSSLVLCQVAQQQDDAPRTGMHMGHDPDRDDDDPDWDARPVRDIRMDGCNPPPSRQPPDVVSVVVRDSFHQWQKKKKKQAAPPDDLVQQVVVCVVQVADRFPDWAWDDDDPDGGTMAMGGHPTRNSNSNCSSRQQQDFADDPPDDGGGGMHITHDPDPDRD

Sequence (215 aa):
YGPHADSPVLMVYGLDQSKMNCDRVFNVFCLYGNVEKVKFMKSKPGAAMVEMADGYAVDRAITHLNNNFMFGQKMNVCVSKQPAIMPGQSSYGLEDGSCSYKDFSESRNNRFSTPEQAAKNRIQHPSNVLHFFNAPLEVTEENFFEICDELGVKRPTSVKVFSGKSERSSSGLLEWDSKSDALETLGFLNHYQMKNPNGPYPYTLKLCFSTAQHAS